Prot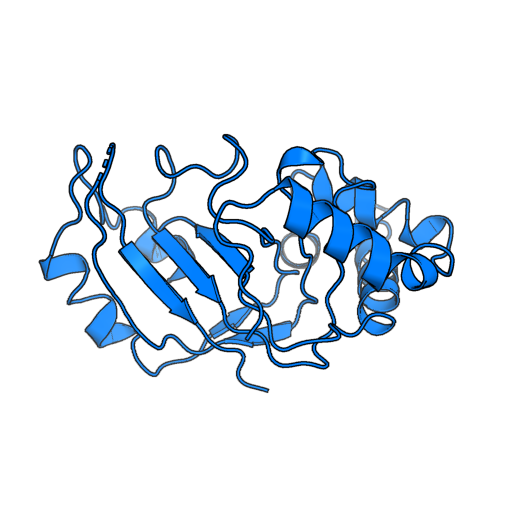ein 4FK7 (pdb70)

Structure (mmCIF, N/CA/C/O backbone):
data_4FK7
#
_entry.id   4FK7
#
_cell.length_a   31.986
_cell.length_b   71.832
_cell.length_c   98.628
_cell.angle_alpha   90.000
_cell.angle_beta   90.000
_cell.angle_gamma   90.000
#
_symmetry.space_group_name_H-M   'P 21 21 21'
#
loop_
_entity.id
_entity.type
_entity.pdbx_description
1 polymer 'Putative ADP-ribosyltransferase Certhrax'
2 non-polymer N~2~,N~2~-DIMETHYL-N~1~-(6-OXO-5,6-DIHYDROPHENANTHRIDIN-2-YL)GLYCINAMIDE
3 non-polymer 'CHLORIDE ION'
4 non-polymer 'UNKNOWN ATOM OR ION'
5 water w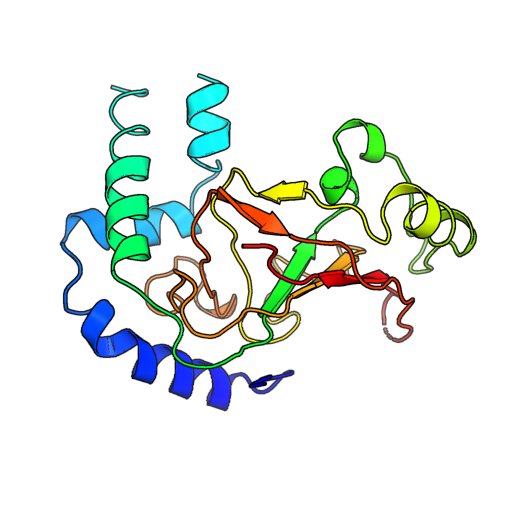ater
#
loop_
_atom_site.group_PDB
_atom_site.id
_atom_site.type_symbol
_atom_site.label_atom_id
_atom_site.label_alt_id
_atom_site.label_comp_id
_atom_site.label_asym_id
_atom_site.label_entity_id
_atom_site.label_seq_id
_atom_site.pdbx_PDB_ins_code
_atom_site.Cartn_x
_atom_site.Cartn_y
_atom_site.Cartn_z
_atom_site.occupancy
_atom_site.B_iso_or_equiv
_atom_site.auth_seq_id
_atom_site.auth_comp_id
_atom_site.auth_asym_id
_atom_site.auth_atom_id
_atom_site.pdbx_PDB_model_num
ATOM 1 C C . ASN A 1 2 ? 17.418 -18.719 -16.048 1.00 23.15 242 ASN A C 1
ATOM 2 O O . ASN A 1 2 ? 18.068 -17.889 -15.391 1.00 28.97 242 ASN A O 1
ATOM 3 N N . VAL A 1 3 ? 16.556 -18.340 -16.984 1.00 21.47 243 VAL A N 1
ATOM 4 C CA . VAL A 1 3 ? 15.484 -17.401 -16.643 1.00 17.88 243 VAL A CA 1
ATOM 5 C C . VAL A 1 3 ? 14.258 -18.238 -16.322 1.00 15.19 243 VAL A C 1
ATOM 6 O O . VAL A 1 3 ? 13.898 -19.134 -17.084 1.00 15.57 243 VAL A O 1
ATOM 10 N N . LEU A 1 4 ? 13.693 -18.014 -15.144 1.00 12.29 244 LEU A N 1
ATOM 11 C CA . LEU A 1 4 ? 12.490 -18.665 -14.733 1.00 10.68 244 LEU A CA 1
ATOM 12 C C . LEU A 1 4 ? 11.310 -17.964 -15.361 1.00 9.23 244 LEU A C 1
ATOM 13 O O . LEU A 1 4 ? 11.176 -16.761 -15.207 1.00 8.46 244 LEU A O 1
ATOM 18 N N . ASP A 1 5 ? 10.464 -18.722 -16.060 1.00 8.24 245 ASP A N 1
ATOM 19 C CA . ASP A 1 5 ? 9.251 -18.180 -16.673 1.00 7.79 245 ASP A CA 1
ATOM 20 C C . ASP A 1 5 ? 8.121 -19.153 -16.468 1.00 7.57 245 ASP A C 1
ATOM 21 O O . ASP A 1 5 ? 8.138 -20.269 -17.053 1.00 8.07 245 ASP A O 1
ATOM 26 N N . PHE A 1 6 ? 7.165 -18.787 -15.608 1.00 7.31 246 PHE A N 1
ATOM 27 C CA . PHE A 1 6 ? 6.028 -19.642 -15.273 1.00 7.25 246 PHE A CA 1
ATOM 28 C C . PHE A 1 6 ? 4.924 -19.715 -16.307 1.00 7.15 246 PHE A C 1
ATOM 29 O O . PHE A 1 6 ? 4.045 -20.552 -16.150 1.00 7.01 246 PHE A O 1
ATOM 37 N N . LYS A 1 7 ? 4.983 -18.889 -17.362 1.00 7.39 247 LYS A N 1
ATOM 38 C CA . LYS A 1 7 ? 4.043 -18.969 -18.471 1.00 7.91 247 LYS A CA 1
ATOM 39 C C . LYS A 1 7 ? 2.609 -18.895 -17.921 1.00 7.30 247 LYS A C 1
ATOM 40 O O . LYS A 1 7 ? 2.253 -17.884 -17.307 1.00 6.80 247 LYS A O 1
ATOM 46 N N . TRP A 1 8 ? 1.829 -19.966 -18.076 1.00 7.73 248 TRP A N 1
ATOM 47 C CA . TRP A 1 8 ? 0.451 -20.019 -17.589 1.00 7.96 248 TRP A CA 1
ATOM 48 C C . TRP A 1 8 ? 0.288 -20.988 -16.434 1.00 8.03 248 TRP A C 1
ATOM 49 O O . TRP A 1 8 ? -0.845 -21.339 -16.081 1.00 8.34 248 TRP A O 1
ATOM 60 N N . TYR A 1 9 ? 1.385 -21.403 -15.815 1.00 7.82 249 TYR A N 1
ATOM 61 C CA . TYR A 1 9 ? 1.380 -22.492 -14.846 1.00 8.24 249 TYR A CA 1
ATOM 62 C C . TYR A 1 9 ? 1.169 -21.928 -13.432 1.00 7.69 249 TYR A C 1
ATOM 63 O O . TYR A 1 9 ? 2.098 -21.716 -12.684 1.00 7.45 249 TYR A O 1
ATOM 72 N N . THR A 1 10 ? -0.089 -21.662 -13.133 1.00 7.55 250 THR A N 1
ATOM 73 C CA . THR A 1 10 ? -0.481 -20.997 -11.918 1.00 7.92 250 THR A CA 1
ATOM 74 C C . THR A 1 10 ? -0.106 -21.806 -10.670 1.00 8.56 250 THR A C 1
ATOM 75 O O . THR A 1 10 ? 0.318 -21.238 -9.668 1.00 7.98 250 THR A O 1
ATOM 79 N N . ARG A 1 11 ? -0.243 -23.140 -10.735 1.00 9.77 251 ARG A N 1
ATOM 80 C CA . ARG A 1 11 ? 0.027 -23.942 -9.533 1.00 11.64 251 ARG A CA 1
ATOM 81 C C . ARG A 1 11 ? 1.542 -23.884 -9.201 1.00 10.57 251 ARG A C 1
ATOM 82 O O . ARG A 1 11 ? 1.932 -23.692 -8.047 1.00 9.83 251 ARG A O 1
ATOM 90 N N . LYS A 1 12 ? 2.374 -24.050 -10.224 1.00 10.56 252 LYS A N 1
ATOM 91 C CA . LYS A 1 12 ? 3.855 -23.996 -10.071 1.00 11.25 252 LYS A CA 1
ATOM 92 C C . LYS A 1 12 ? 4.329 -22.626 -9.592 1.00 9.47 252 LYS A C 1
ATOM 93 O O . LYS A 1 12 ? 5.178 -22.515 -8.691 1.00 8.25 252 LYS A O 1
ATOM 99 N N . ALA A 1 13 ? 3.732 -21.581 -10.175 1.00 8.32 253 ALA A N 1
ATOM 100 C CA . ALA A 1 13 ? 4.055 -20.206 -9.794 1.00 7.87 253 ALA A CA 1
ATOM 101 C C . ALA A 1 13 ? 3.668 -19.929 -8.352 1.00 7.27 253 ALA A C 1
ATOM 102 O O . ALA A 1 13 ? 4.487 -19.416 -7.587 1.00 6.82 253 ALA A O 1
ATOM 104 N N . GLU A 1 14 ? 2.443 -20.290 -7.962 1.00 7.07 254 GLU A N 1
ATOM 105 C CA . GLU A 1 14 ? 2.018 -20.083 -6.562 1.00 7.57 254 GLU A CA 1
ATOM 106 C C . GLU A 1 14 ? 2.956 -20.822 -5.584 1.00 7.43 254 GLU A C 1
ATOM 107 O O . GLU A 1 14 ? 3.370 -20.253 -4.558 1.00 7.34 254 GLU A O 1
ATOM 113 N N . SER A 1 15 ? 3.258 -22.069 -5.903 1.00 7.67 255 SER A N 1
ATOM 114 C CA . SER A 1 15 ? 4.145 -22.884 -5.042 1.00 8.35 255 SER A CA 1
ATOM 115 C C . SER A 1 15 ? 5.508 -22.188 -4.861 1.00 7.79 255 SER A C 1
ATOM 116 O O . SER A 1 15 ? 5.995 -22.051 -3.732 1.00 8.01 255 SER A O 1
ATOM 119 N N . TRP A 1 16 ? 6.085 -21.708 -5.957 1.00 6.92 256 TRP A N 1
ATOM 120 C CA . TRP A 1 16 ? 7.373 -21.025 -5.896 1.00 6.71 256 TRP A CA 1
ATOM 121 C C . TRP A 1 16 ? 7.273 -19.699 -5.167 1.00 6.64 256 TRP A C 1
ATOM 122 O O . TRP A 1 16 ? 8.137 -19.369 -4.358 1.00 6.44 256 TRP A O 1
ATOM 133 N N . GLY A 1 17 ? 6.244 -18.900 -5.451 1.00 6.10 257 GLY A N 1
ATOM 134 C CA . GLY A 1 17 ? 6.136 -17.609 -4.826 1.00 6.06 257 GLY A CA 1
ATOM 135 C C . GLY A 1 17 ? 5.919 -17.684 -3.334 1.00 6.08 257 GLY A C 1
ATOM 136 O O . GLY A 1 17 ? 6.483 -16.881 -2.562 1.00 6.40 257 GLY A O 1
ATOM 137 N N . VAL A 1 18 ? 5.099 -18.617 -2.900 1.00 6.03 258 VAL A N 1
ATOM 138 C CA . VAL A 1 18 ? 4.848 -18.751 -1.468 1.00 6.09 258 VAL A CA 1
ATOM 139 C C . VAL A 1 18 ? 6.128 -19.255 -0.782 1.00 6.00 258 VAL A C 1
ATOM 140 O O . VAL A 1 18 ? 6.496 -18.809 0.309 1.00 5.47 258 VAL A O 1
ATOM 144 N N . GLN A 1 19 ? 6.754 -20.233 -1.399 1.00 6.11 259 GLN A N 1
ATOM 145 C CA . GLN A 1 19 ? 7.944 -20.881 -0.792 1.00 6.33 259 GLN A CA 1
ATOM 146 C C . GLN A 1 19 ? 9.068 -19.917 -0.670 1.00 6.35 259 GLN A C 1
ATOM 147 O O . GLN A 1 19 ? 9.650 -19.760 0.409 1.00 6.15 259 GLN A O 1
ATOM 153 N N . THR A 1 20 ? 9.401 -19.248 -1.780 1.00 6.38 260 THR A N 1
ATOM 154 C CA . THR A 1 20 ? 10.644 -18.488 -1.815 1.00 6.80 260 THR A CA 1
ATOM 155 C C . THR A 1 20 ? 10.569 -17.156 -1.046 1.00 6.87 260 THR A C 1
ATOM 156 O O . THR A 1 20 ? 11.613 -16.599 -0.713 1.00 7.07 260 THR A O 1
ATOM 160 N N . PHE A 1 21 ? 9.356 -16.680 -0.743 1.00 6.17 261 PHE A N 1
ATOM 161 C CA . PHE A 1 21 ? 9.156 -15.473 0.014 1.00 6.17 261 PHE A CA 1
ATOM 162 C C . PHE A 1 21 ? 8.542 -15.709 1.379 1.00 6.14 261 PHE A C 1
ATOM 163 O O . PHE A 1 21 ? 8.204 -14.767 2.105 1.00 6.44 261 PHE A O 1
ATOM 171 N N . LYS A 1 22 ? 8.488 -16.986 1.779 1.00 6.47 262 LYS A N 1
ATOM 172 C CA . LYS A 1 22 ? 7.905 -17.355 3.076 1.00 6.90 262 LYS A CA 1
ATOM 173 C C . LYS A 1 22 ? 8.567 -16.662 4.270 1.00 6.47 262 LYS A C 1
ATOM 174 O O . LYS A 1 22 ? 7.899 -16.093 5.124 1.00 6.66 262 LYS A O 1
ATOM 180 N N . ASN A 1 23 ? 9.879 -16.742 4.351 1.00 5.82 263 ASN A N 1
ATOM 181 C CA . ASN A 1 23 ? 10.593 -16.211 5.485 1.00 5.72 263 ASN A CA 1
ATOM 182 C C . ASN A 1 23 ? 10.626 -14.695 5.486 1.00 5.84 263 ASN A C 1
ATOM 183 O O . ASN A 1 23 ? 10.529 -14.050 6.550 1.00 6.33 263 ASN A O 1
ATOM 188 N N . TRP A 1 24 ? 10.670 -14.114 4.293 1.00 5.98 264 TRP A N 1
ATOM 189 C CA . TRP A 1 24 ? 10.507 -12.676 4.140 1.00 6.25 264 TRP A CA 1
ATOM 190 C C . TRP A 1 24 ? 9.201 -12.255 4.722 1.00 6.69 264 TRP A C 1
ATOM 191 O O . TRP A 1 24 ? 9.130 -11.332 5.558 1.00 6.65 264 TRP A O 1
ATOM 202 N N . LYS A 1 25 ? 8.126 -12.932 4.326 1.00 7.09 265 LYS A N 1
ATOM 203 C CA . LYS A 1 25 ? 6.820 -12.601 4.811 1.00 8.00 265 LYS A CA 1
ATOM 204 C C . LYS A 1 25 ? 6.717 -12.731 6.310 1.00 8.23 265 LYS A C 1
ATOM 205 O O . LYS A 1 25 ? 6.129 -11.839 6.976 1.00 8.07 265 LYS A O 1
ATOM 211 N N . GLU A 1 26 ? 7.305 -13.791 6.871 1.00 8.33 266 GLU A N 1
ATOM 212 C CA A GLU A 1 26 ? 7.116 -13.960 8.295 0.50 9.41 266 GLU A CA 1
ATOM 213 C CA B GLU A 1 26 ? 7.307 -14.067 8.337 0.50 8.60 266 GLU A CA 1
ATOM 214 C C . GLU A 1 26 ? 7.941 -12.955 9.100 1.00 8.98 266 GLU A C 1
ATOM 215 O O . GLU A 1 26 ? 7.568 -12.667 10.275 1.00 9.62 266 GLU A O 1
ATOM 226 N N . ASN A 1 27 ? 8.944 -12.333 8.484 1.00 8.37 267 ASN A N 1
ATOM 227 C CA . ASN A 1 27 ? 9.709 -11.279 9.119 1.00 8.52 267 ASN A CA 1
ATOM 228 C C . ASN A 1 27 ? 9.157 -9.869 8.893 1.00 8.20 267 ASN A C 1
ATOM 229 O O . ASN A 1 27 ? 9.752 -8.885 9.350 1.00 7.92 267 ASN A O 1
ATOM 234 N N . LEU A 1 28 ? 8.041 -9.741 8.160 1.00 7.72 268 LEU A N 1
ATOM 235 C CA . LEU A 1 28 ? 7.398 -8.456 8.032 1.00 7.64 268 LEU A CA 1
ATOM 236 C C . LEU A 1 28 ? 6.745 -8.032 9.344 1.00 8.00 268 LEU A C 1
ATOM 237 O O . LEU A 1 28 ? 6.223 -8.880 10.129 1.00 8.24 268 LEU A O 1
ATOM 242 N N . THR A 1 29 ? 6.781 -6.733 9.577 1.00 7.75 269 THR A N 1
ATOM 243 C CA . THR A 1 29 ? 6.054 -6.157 10.719 1.00 8.12 269 THR A CA 1
ATOM 244 C C . THR A 1 29 ? 4.556 -6.126 10.479 1.00 8.17 269 THR A C 1
ATOM 245 O O . THR A 1 29 ? 4.064 -6.254 9.355 1.00 7.56 269 THR A O 1
ATOM 249 N N . ILE A 1 30 ? 3.797 -5.933 11.552 1.00 9.45 270 ILE A N 1
ATOM 250 C CA . ILE A 1 30 ? 2.332 -5.760 11.417 1.00 10.73 270 ILE A CA 1
ATOM 251 C C . ILE A 1 30 ? 1.974 -4.648 10.450 1.00 10.72 270 ILE A C 1
ATOM 252 O O . ILE A 1 30 ? 1.121 -4.858 9.564 1.00 11.97 270 ILE A O 1
ATOM 257 N N . SER A 1 31 ? 2.624 -3.478 10.575 1.00 11.39 271 SER A N 1
ATOM 258 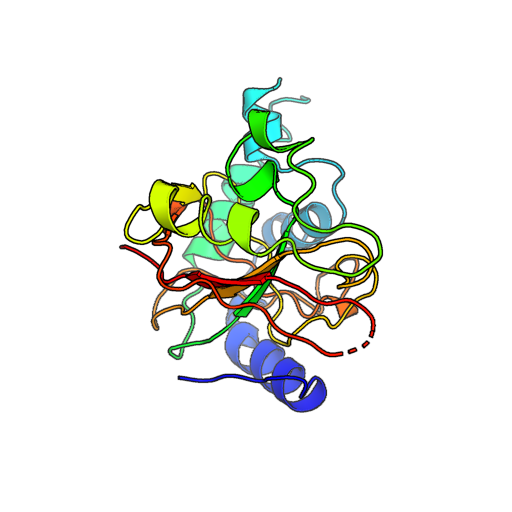C CA . SER A 1 31 ? 2.357 -2.373 9.686 1.00 11.80 271 SER A CA 1
ATOM 259 C C . SER A 1 31 ? 2.719 -2.667 8.236 1.00 10.77 271 SER A C 1
ATOM 260 O O . SER A 1 31 ? 1.998 -2.253 7.345 1.00 10.51 271 SER A O 1
ATOM 263 N N . GLU A 1 32 ? 3.820 -3.376 8.025 1.00 9.79 272 GLU A N 1
ATOM 264 C CA . GLU A 1 32 ? 4.267 -3.710 6.674 1.00 9.66 272 GLU A CA 1
ATOM 265 C C . GLU A 1 32 ? 3.244 -4.617 5.980 1.00 9.76 272 GLU A C 1
ATOM 266 O O . GLU A 1 32 ? 2.937 -4.406 4.815 1.00 9.30 272 GLU A O 1
ATOM 272 N N . LYS A 1 33 ? 2.750 -5.634 6.687 1.00 10.34 273 LYS A N 1
ATOM 273 C CA . LYS A 1 33 ? 1.747 -6.541 6.115 1.00 12.09 273 LYS A CA 1
ATOM 274 C C . LYS A 1 33 ? 0.443 -5.778 5.822 1.00 11.64 273 LYS A C 1
ATOM 275 O O . LYS A 1 33 ? -0.179 -5.949 4.768 1.00 10.48 273 LYS A O 1
ATOM 281 N N . ASP A 1 34 ? 0.035 -4.920 6.744 1.00 10.90 274 ASP A N 1
ATOM 282 C CA A ASP A 1 34 ? -1.211 -4.185 6.582 0.60 12.27 274 ASP A CA 1
ATOM 283 C CA B ASP A 1 34 ? -1.202 -4.120 6.588 0.40 11.96 274 ASP A CA 1
ATOM 284 C C . ASP A 1 34 ? -1.137 -3.281 5.334 1.00 11.44 274 ASP A C 1
ATOM 285 O O . ASP A 1 34 ? -2.110 -3.191 4.549 1.00 11.97 274 ASP A O 1
ATOM 294 N N . ILE A 1 35 ? 0.005 -2.665 5.127 1.00 10.94 275 ILE A N 1
ATOM 295 C CA . ILE A 1 35 ? 0.170 -1.701 4.078 1.00 11.24 275 ILE A CA 1
ATOM 296 C C . ILE A 1 35 ? 0.319 -2.404 2.732 1.00 10.02 275 ILE A C 1
ATOM 297 O O . ILE A 1 35 ? -0.182 -1.900 1.710 1.00 9.73 275 ILE A O 1
ATOM 304 N N . ILE A 1 36 ? 0.989 -3.554 2.710 1.00 9.36 276 ILE A N 1
ATOM 305 C CA . ILE A 1 36 ? 1.027 -4.370 1.469 1.00 8.97 276 ILE A CA 1
ATOM 306 C C . ILE A 1 36 ? -0.400 -4.735 1.033 1.00 8.37 276 ILE A C 1
ATOM 307 O O . ILE A 1 36 ? -0.778 -4.565 -0.125 1.00 8.88 276 ILE A O 1
ATOM 312 N N . THR A 1 37 ? -1.189 -5.266 1.944 1.00 8.53 277 THR A N 1
ATOM 313 C CA . THR A 1 37 ? -2.545 -5.662 1.586 1.00 8.35 277 THR A CA 1
ATOM 314 C C . THR A 1 37 ? -3.354 -4.430 1.144 1.00 9.04 277 THR A C 1
ATOM 315 O O . THR A 1 37 ? -4.017 -4.445 0.114 1.00 8.33 277 THR A O 1
ATOM 319 N N . GLY A 1 38 ? -3.250 -3.341 1.901 1.00 8.38 278 GLY A N 1
ATOM 320 C CA . GLY A 1 38 ? -3.925 -2.114 1.565 1.00 9.35 278 GLY A CA 1
ATOM 321 C C . GLY A 1 38 ? -3.560 -1.572 0.187 1.00 9.01 278 GLY A C 1
ATOM 322 O O . GLY A 1 38 ? -4.408 -1.069 -0.514 1.00 10.16 278 GLY A O 1
ATOM 323 N N . TYR A 1 39 ? -2.288 -1.659 -0.169 1.00 9.06 279 TYR A N 1
ATOM 324 C CA . TYR A 1 39 ? -1.801 -1.259 -1.481 1.00 8.90 279 TYR A CA 1
ATOM 325 C C . TYR A 1 39 ? -2.538 -2.015 -2.584 1.00 8.99 279 TYR A C 1
ATOM 326 O O . TYR A 1 39 ? -2.928 -1.401 -3.609 1.00 8.43 279 TYR A O 1
ATOM 335 N N . THR A 1 40 ? -2.735 -3.323 -2.403 1.00 8.80 280 THR A N 1
ATOM 336 C CA . THR A 1 40 ? -3.336 -4.158 -3.462 1.00 9.65 280 THR A CA 1
ATOM 337 C C . THR A 1 40 ? -4.808 -3.823 -3.674 1.00 11.76 280 THR A C 1
ATOM 338 O O . THR A 1 40 ? -5.328 -4.107 -4.734 1.00 12.08 280 THR A O 1
ATOM 342 N N . GLY A 1 41 ? -5.454 -3.207 -2.678 1.00 13.35 281 GLY A N 1
ATOM 343 C CA . GLY A 1 41 ? -6.866 -2.800 -2.803 1.00 16.24 281 GLY A CA 1
ATOM 344 C C . GLY A 1 41 ? -7.104 -1.298 -2.915 1.00 19.58 281 GLY A C 1
ATOM 345 O O . GLY A 1 41 ? -8.223 -0.842 -2.768 1.00 21.23 281 GLY A O 1
ATOM 346 N N . SER A 1 42 ? -6.076 -0.521 -3.178 1.00 22.92 282 SER A N 1
ATOM 347 C CA . SER A 1 42 ? -6.217 0.914 -3.030 1.00 29.26 282 SER A CA 1
ATOM 348 C C . SER A 1 42 ? -6.601 1.508 -4.359 1.00 32.53 282 SER A C 1
ATOM 349 O O . SER A 1 42 ? -6.197 1.014 -5.407 1.00 32.29 282 SER A O 1
ATOM 352 N N . LYS A 1 43 ? -7.417 2.555 -4.294 1.00 36.80 283 LYS A N 1
ATOM 353 C CA . LYS A 1 43 ? -7.753 3.347 -5.465 1.00 39.73 283 LYS A CA 1
ATOM 354 C C . LYS A 1 43 ? -6.477 3.896 -6.119 1.00 40.03 283 LYS A C 1
ATOM 355 O O . LYS A 1 43 ? -6.308 3.793 -7.330 1.00 43.04 283 LYS A O 1
ATOM 357 N N . TYR A 1 44 ? -5.559 4.407 -5.298 1.00 38.21 284 TYR A N 1
ATOM 358 C CA . TYR A 1 44 ? -4.433 5.223 -5.776 1.00 38.61 284 TYR A CA 1
ATOM 359 C C . TYR A 1 44 ? -3.035 4.586 -5.599 1.00 33.21 284 TYR A C 1
ATOM 360 O O . TYR A 1 44 ? -2.794 3.856 -4.650 1.00 29.31 284 TYR A O 1
ATOM 369 N N . ASP A 1 45 ? -2.122 4.907 -6.502 1.00 30.35 285 ASP A N 1
ATOM 370 C CA . ASP A 1 45 ? -0.716 4.574 -6.322 1.00 33.15 285 ASP A CA 1
ATOM 371 C C . ASP A 1 45 ? -0.105 5.592 -5.358 1.00 32.26 285 ASP A C 1
ATOM 372 O O . ASP A 1 45 ? -0.129 6.793 -5.650 1.00 35.38 285 ASP A O 1
ATOM 377 N N . PRO A 1 46 ? 0.448 5.147 -4.202 1.00 32.82 286 PRO A N 1
ATOM 378 C CA . PRO A 1 46 ? 0.772 6.144 -3.130 1.00 30.61 286 PRO A CA 1
ATOM 379 C C . PRO A 1 46 ? 1.848 7.202 -3.479 1.00 26.74 286 PRO A C 1
ATOM 380 O O . PRO A 1 46 ? 1.877 8.289 -2.881 1.00 26.87 286 PRO A O 1
ATOM 384 N N . ILE A 1 47 ? 2.720 6.886 -4.423 1.00 25.06 287 ILE A N 1
ATOM 385 C CA . ILE A 1 47 ? 3.665 7.851 -4.952 1.00 25.54 287 ILE A CA 1
ATOM 386 C C . ILE A 1 47 ? 2.894 8.917 -5.764 1.00 27.52 287 ILE A C 1
ATOM 387 O O . ILE A 1 47 ? 2.995 10.124 -5.465 1.00 27.41 287 ILE A O 1
ATOM 392 N N . ASN A 1 48 ? 2.128 8.464 -6.770 1.00 30.22 288 ASN A N 1
ATOM 393 C CA . ASN A 1 48 ? 1.248 9.354 -7.558 1.00 33.55 288 ASN A CA 1
ATOM 394 C C . ASN A 1 48 ? 0.364 10.191 -6.644 1.00 35.59 288 ASN A C 1
ATOM 395 O O . ASN A 1 48 ? 0.202 11.403 -6.847 1.00 38.07 288 ASN A O 1
ATOM 400 N N . GLU A 1 49 ? -0.193 9.548 -5.629 1.00 35.88 289 GLU A N 1
ATOM 401 C CA . GLU A 1 49 ? -1.032 10.242 -4.675 1.00 37.45 289 GLU A CA 1
ATOM 402 C C . GLU A 1 49 ? -0.261 11.249 -3.817 1.00 39.86 289 GLU A C 1
ATOM 403 O O . GLU A 1 49 ? -0.700 12.386 -3.660 1.00 43.32 289 GLU A O 1
ATOM 409 N N . TYR A 1 50 ? 0.883 10.847 -3.267 1.00 41.61 290 TYR A N 1
ATOM 410 C CA . TYR A 1 50 ? 1.739 11.769 -2.499 1.00 42.40 290 TYR A CA 1
ATOM 411 C C . TYR A 1 50 ? 2.045 13.053 -3.275 1.00 42.65 290 TYR A C 1
ATOM 412 O O . TYR A 1 50 ? 2.125 14.133 -2.694 1.00 41.42 290 TYR A O 1
ATOM 421 N N . LEU A 1 51 ? 2.225 12.927 -4.582 1.00 43.47 291 LEU A N 1
ATOM 422 C CA . LEU A 1 51 ? 2.516 14.087 -5.428 1.00 46.16 291 LEU A CA 1
ATOM 423 C C . LEU A 1 51 ? 1.259 14.919 -5.721 1.00 48.77 291 LEU A C 1
ATOM 424 O O . LEU A 1 51 ? 1.308 16.143 -5.684 1.00 52.69 291 LEU A O 1
ATOM 429 N N . ARG A 1 52 ? 0.145 14.246 -6.004 1.00 50.82 292 ARG A N 1
ATOM 430 C CA . ARG A 1 52 ? -1.143 14.909 -6.265 1.00 53.10 292 ARG A CA 1
ATOM 431 C C . ARG A 1 52 ? -1.611 15.778 -5.077 1.00 55.54 292 ARG A C 1
ATOM 432 O O . ARG A 1 52 ? -2.126 16.879 -5.277 1.00 58.11 292 ARG A O 1
ATOM 435 N N . LYS A 1 53 ? -1.418 15.288 -3.853 1.00 54.91 293 LYS A N 1
ATOM 436 C CA . LYS A 1 53 ? -1.936 15.958 -2.656 1.00 53.97 293 LYS A CA 1
ATOM 437 C C . LYS A 1 53 ? -1.014 17.087 -2.181 1.00 54.17 293 LYS A C 1
ATOM 438 O O . LYS A 1 53 ? 0.138 16.856 -1.792 1.00 52.15 293 LYS A O 1
ATOM 440 N N . LYS A 1 72 ? -2.876 14.510 8.213 1.00 52.44 312 LYS A N 1
ATOM 441 C CA . LYS A 1 72 ? -3.443 13.198 8.500 1.00 54.96 312 LYS A CA 1
ATOM 442 C C . LYS A 1 72 ? -3.669 12.413 7.205 1.00 58.15 312 LYS A C 1
ATOM 443 O O . LYS A 1 72 ? -3.518 11.183 7.174 1.00 57.10 312 LYS A O 1
ATOM 445 N N . ALA A 1 73 ? -4.042 13.116 6.137 1.00 57.80 313 ALA A N 1
ATOM 446 C CA . ALA A 1 73 ? -4.119 12.499 4.811 1.00 57.81 313 ALA A CA 1
ATOM 447 C C . ALA A 1 73 ? -2.697 12.275 4.296 1.00 54.80 313 ALA A C 1
ATOM 448 O O . ALA A 1 73 ? -2.396 11.200 3.772 1.00 52.23 313 ALA A O 1
ATOM 450 N N . LEU A 1 74 ? -1.835 13.288 4.477 1.00 51.53 314 LEU A N 1
ATOM 451 C CA . LEU A 1 74 ? -0.427 13.245 4.042 1.00 47.97 314 LEU A CA 1
ATOM 452 C C . LEU A 1 74 ? 0.458 12.381 4.957 1.00 47.18 314 LEU A C 1
ATOM 453 O O . LEU A 1 74 ? 1.457 11.813 4.504 1.00 45.43 314 LEU A O 1
ATOM 455 N N . GLU A 1 75 ? 0.099 12.295 6.235 1.00 44.38 315 GLU A N 1
ATOM 456 C CA . GLU A 1 75 ? 0.763 11.369 7.169 1.00 44.65 315 GLU A CA 1
ATOM 457 C C . GLU A 1 75 ? 0.527 9.908 6.738 1.00 40.61 315 GLU A C 1
ATOM 458 O O . GLU A 1 75 ? 1.466 9.128 6.635 1.00 40.58 315 GLU A O 1
ATOM 460 N N . LYS A 1 76 ? -0.734 9.559 6.475 1.00 40.21 316 LYS A N 1
ATOM 461 C CA . LYS A 1 76 ? -1.104 8.222 5.993 1.00 37.29 316 LYS A CA 1
ATOM 462 C C . LYS A 1 76 ? -0.239 7.781 4.787 1.00 36.26 316 LYS A C 1
ATOM 463 O O . LYS A 1 76 ? 0.262 6.643 4.747 1.00 32.50 316 LYS A O 1
ATOM 465 N N . ILE A 1 77 ? -0.058 8.689 3.823 1.00 34.29 317 ILE A N 1
ATOM 466 C CA . ILE A 1 77 ? 0.653 8.364 2.574 1.00 30.91 317 ILE A CA 1
ATOM 467 C C . ILE A 1 77 ? 2.159 8.186 2.803 1.00 28.91 317 ILE A C 1
ATOM 468 O O . ILE A 1 77 ? 2.762 7.209 2.318 1.00 24.68 317 ILE A O 1
ATOM 473 N N . GLU A 1 78 ? 2.761 9.102 3.539 1.00 26.19 318 GLU A N 1
ATOM 474 C CA A GLU A 1 78 ? 4.188 9.008 3.868 0.50 27.68 318 GLU A CA 1
ATOM 475 C CA B GLU A 1 78 ? 4.184 9.010 3.863 0.50 27.03 318 GLU A CA 1
ATOM 476 C C . GLU A 1 78 ? 4.508 7.725 4.615 1.00 26.43 318 GLU A C 1
ATOM 477 O O . GLU A 1 78 ? 5.596 7.151 4.447 1.00 24.65 318 GLU A O 1
ATOM 488 N N . ASN A 1 79 ? 3.566 7.288 5.448 1.00 27.54 319 ASN A N 1
ATOM 489 C CA . ASN A 1 79 ? 3.734 6.072 6.243 1.00 27.00 319 ASN A CA 1
ATOM 490 C C . ASN A 1 79 ? 3.603 4.848 5.371 1.00 24.43 319 ASN A C 1
ATOM 491 O O . ASN A 1 79 ? 4.330 3.870 5.569 1.00 24.74 319 ASN A O 1
ATOM 496 N N . GLN A 1 80 ? 2.647 4.890 4.442 1.00 21.49 320 GLN A N 1
ATOM 497 C CA . GLN A 1 80 ? 2.493 3.859 3.446 1.00 21.93 320 GLN A CA 1
ATOM 498 C C . GLN A 1 80 ? 3.835 3.693 2.725 1.00 18.30 320 GLN A C 1
ATOM 499 O O . GLN A 1 80 ? 4.324 2.591 2.556 1.00 16.09 320 GLN A O 1
ATOM 505 N N . ILE A 1 81 ? 4.409 4.804 2.270 1.00 15.76 321 ILE A N 1
ATOM 506 C CA . ILE A 1 81 ? 5.646 4.733 1.502 1.00 14.68 321 ILE A CA 1
ATOM 507 C C . ILE A 1 81 ? 6.798 4.181 2.343 1.00 14.58 321 ILE A C 1
ATOM 508 O O . ILE A 1 81 ? 7.575 3.346 1.864 1.00 11.95 321 ILE A O 1
ATOM 513 N N . LYS A 1 82 ? 6.908 4.636 3.603 1.00 14.57 322 LYS A N 1
ATOM 514 C CA . LYS A 1 82 ? 7.979 4.199 4.498 1.00 15.69 322 LYS A CA 1
ATOM 515 C C . LYS A 1 82 ? 7.911 2.676 4.670 1.00 13.92 322 LYS A C 1
ATOM 516 O O . LYS A 1 82 ? 8.925 1.989 4.567 1.00 12.67 322 LYS A O 1
ATOM 521 N N . ASN A 1 83 ? 6.693 2.169 4.884 1.00 13.90 323 ASN A N 1
ATOM 522 C CA . ASN A 1 83 ? 6.485 0.753 5.169 1.00 13.67 323 ASN A CA 1
ATOM 523 C C . ASN A 1 83 ? 6.637 -0.086 3.914 1.00 11.83 323 ASN A C 1
ATOM 524 O O . ASN A 1 83 ? 7.212 -1.164 3.973 1.00 11.07 323 ASN A O 1
ATOM 529 N N . LEU A 1 84 ? 6.137 0.385 2.776 1.00 10.96 324 LEU A N 1
ATOM 530 C CA . LEU A 1 84 ? 6.318 -0.363 1.520 1.00 10.73 324 LEU A CA 1
ATOM 531 C C . LEU A 1 84 ? 7.775 -0.438 1.120 1.00 9.76 324 LEU A C 1
ATOM 532 O O . LEU A 1 84 ? 8.297 -1.497 0.728 1.00 8.74 324 LEU A O 1
ATOM 537 N N . ASP A 1 85 ? 8.459 0.702 1.200 1.00 9.29 325 ASP A N 1
ATOM 538 C CA . ASP A 1 85 ? 9.867 0.739 0.918 1.00 9.12 325 ASP A CA 1
ATOM 539 C C . ASP A 1 85 ? 10.640 -0.237 1.813 1.00 8.68 325 ASP A C 1
ATOM 540 O O . ASP A 1 85 ? 11.494 -0.987 1.340 1.00 8.42 325 ASP A O 1
ATOM 545 N N . ALA A 1 86 ? 10.357 -0.203 3.109 1.00 8.48 326 ALA A N 1
ATOM 5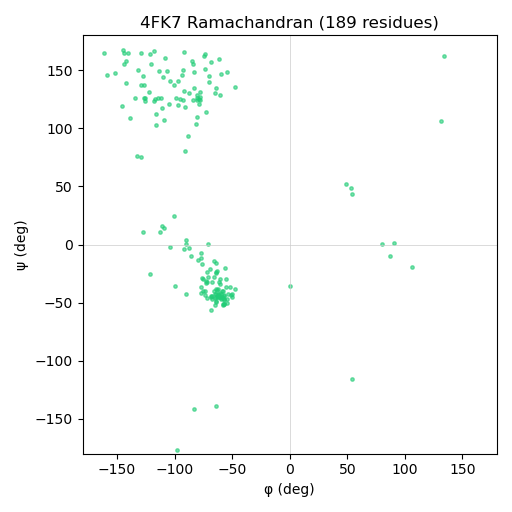46 C CA . ALA A 1 86 ? 11.076 -1.039 4.076 1.00 8.67 326 ALA A CA 1
ATOM 547 C C . ALA A 1 86 ? 10.865 -2.545 3.791 1.00 8.38 326 ALA A C 1
ATOM 548 O O . ALA A 1 86 ? 11.817 -3.354 3.828 1.00 8.68 326 ALA A O 1
ATOM 550 N N . ALA A 1 87 ? 9.608 -2.890 3.537 1.00 7.72 327 ALA A N 1
ATOM 551 C CA . ALA A 1 87 ? 9.225 -4.269 3.201 1.00 7.21 327 ALA A CA 1
ATOM 552 C C . ALA A 1 87 ? 9.945 -4.768 1.981 1.00 7.04 327 ALA A C 1
ATOM 553 O O . ALA A 1 87 ? 10.579 -5.837 1.997 1.00 7.13 327 ALA A O 1
ATOM 555 N N . LEU A 1 88 ? 9.872 -3.982 0.904 1.00 7.29 328 LEU A N 1
ATOM 556 C CA . LEU A 1 88 ? 10.437 -4.432 -0.360 1.00 7.81 328 LEU A CA 1
ATOM 557 C C . LEU A 1 88 ? 11.969 -4.417 -0.357 1.00 8.58 328 LEU A C 1
ATOM 558 O O . LEU A 1 88 ? 12.587 -5.263 -1.002 1.00 8.75 328 LEU A O 1
ATOM 563 N N . GLN A 1 89 ? 12.588 -3.491 0.386 1.00 9.70 329 GLN A N 1
ATOM 564 C CA . GLN A 1 89 ? 14.053 -3.466 0.510 1.00 11.44 329 GLN A CA 1
ATOM 565 C C . GLN A 1 89 ? 14.607 -4.698 1.188 1.00 10.42 329 GLN A C 1
ATOM 566 O O . GLN A 1 89 ? 15.768 -5.063 0.957 1.00 10.08 329 GLN A O 1
ATOM 572 N N . LYS A 1 90 ? 13.759 -5.368 1.984 1.00 9.24 330 LYS A N 1
ATOM 573 C CA . LYS A 1 90 ? 14.132 -6.599 2.646 1.00 9.41 330 LYS A CA 1
ATOM 574 C C . LYS A 1 90 ? 14.067 -7.815 1.750 1.00 9.06 330 LYS A C 1
ATOM 575 O O . LYS A 1 90 ? 14.561 -8.862 2.126 1.00 8.99 330 LYS A O 1
ATOM 581 N N . SER A 1 91 ? 13.434 -7.700 0.591 1.00 9.04 331 SER A N 1
ATOM 582 C CA . SER A 1 91 ? 13.261 -8.837 -0.331 1.00 9.39 331 SER A CA 1
ATOM 583 C C . SER A 1 91 ? 14.189 -8.768 -1.516 1.00 9.44 331 SER A C 1
ATOM 584 O O . SER A 1 91 ? 14.437 -7.669 -2.040 1.00 9.76 331 SER A O 1
ATOM 587 N N . LYS A 1 92 ? 14.718 -9.911 -1.927 1.00 8.90 332 LYS A N 1
ATOM 588 C CA . LYS A 1 92 ? 15.517 -10.015 -3.156 1.00 9.39 332 LYS A CA 1
ATOM 589 C C . LYS A 1 92 ? 15.065 -11.229 -3.925 1.00 8.79 332 LYS A C 1
ATOM 590 O O . LYS A 1 92 ? 15.076 -12.353 -3.414 1.00 8.47 332 LYS A O 1
ATOM 596 N N . ILE A 1 93 ? 14.720 -11.027 -5.173 1.00 8.19 333 ILE A N 1
ATOM 597 C CA . ILE A 1 93 ? 14.282 -12.088 -6.036 1.00 8.05 333 ILE A CA 1
ATOM 598 C C . ILE A 1 93 ? 15.432 -13.058 -6.259 1.00 8.11 333 ILE A C 1
ATOM 599 O O . ILE A 1 93 ? 16.547 -12.635 -6.502 1.00 8.03 333 ILE A O 1
ATOM 604 N N . THR A 1 94 ? 15.161 -14.351 -6.076 1.00 8.73 334 THR A N 1
ATOM 605 C CA . THR A 1 94 ? 16.249 -15.346 -6.003 1.00 9.74 334 THR A CA 1
ATOM 606 C C . THR A 1 94 ? 16.734 -15.886 -7.306 1.00 10.21 334 THR A C 1
ATOM 607 O O . THR A 1 94 ? 17.761 -16.602 -7.315 1.00 11.62 334 THR A O 1
ATOM 611 N N . GLU A 1 95 ? 16.038 -15.599 -8.383 1.00 10.49 335 GLU A N 1
ATOM 612 C CA . GLU A 1 95 ? 16.389 -16.128 -9.709 1.00 12.14 335 GLU A CA 1
ATOM 613 C C . GLU A 1 95 ? 16.124 -15.028 -10.717 1.00 10.43 335 GLU A C 1
ATOM 614 O O . GLU A 1 95 ? 15.286 -14.177 -10.477 1.00 9.66 335 GLU A O 1
ATOM 620 N N . ASN A 1 96 ? 16.771 -15.099 -11.873 1.00 9.65 336 ASN A N 1
ATOM 621 C CA . ASN A 1 96 ? 16.355 -14.269 -13.035 1.00 9.37 336 ASN A CA 1
ATOM 622 C C . ASN A 1 96 ? 14.963 -14.744 -13.383 1.00 8.94 336 ASN A C 1
ATOM 623 O O . ASN A 1 96 ? 14.709 -15.982 -13.515 1.00 8.86 336 ASN A O 1
ATOM 628 N N . LEU A 1 97 ? 14.069 -13.799 -13.605 1.00 8.36 337 LEU A N 1
ATOM 629 C CA . LEU A 1 97 ? 12.648 -14.079 -13.654 1.00 8.26 337 LEU A CA 1
ATOM 630 C C . LEU A 1 97 ? 11.969 -13.252 -14.712 1.00 8.37 337 LEU A C 1
ATOM 631 O O . LEU A 1 97 ? 12.282 -12.076 -14.855 1.00 9.26 337 LEU A O 1
ATOM 636 N N . ILE A 1 98 ? 11.045 -13.863 -15.434 1.00 7.75 338 ILE A N 1
ATOM 637 C CA . ILE A 1 98 ? 10.069 -13.152 -16.278 1.00 7.78 338 ILE A CA 1
ATOM 638 C C . ILE A 1 98 ? 8.776 -12.881 -15.475 1.00 7.09 338 ILE A C 1
ATOM 639 O O . ILE A 1 98 ? 8.236 -13.784 -14.799 1.00 6.66 338 ILE A O 1
ATOM 644 N N . VAL A 1 99 ? 8.283 -11.631 -15.541 1.00 6.40 339 VAL A N 1
ATOM 645 C CA . VAL A 1 99 ? 6.972 -11.276 -14.992 1.00 6.11 339 VAL A CA 1
ATOM 646 C C . VAL A 1 99 ? 6.188 -10.526 -16.099 1.00 6.11 339 VAL A C 1
ATOM 647 O O . VAL A 1 99 ? 6.772 -10.092 -17.118 1.00 5.94 339 VAL A O 1
ATOM 651 N N . TYR A 1 100 ? 4.889 -10.409 -15.880 1.00 5.62 340 TYR A N 1
ATOM 652 C CA . TYR A 1 100 ? 3.933 -9.949 -16.889 1.00 5.56 340 TYR A CA 1
ATOM 653 C C . TYR A 1 100 ? 3.121 -8.815 -16.346 1.00 5.74 340 TYR A C 1
ATOM 654 O O . TYR A 1 100 ? 2.712 -8.820 -15.174 1.00 5.66 340 TYR A O 1
ATOM 663 N N . ARG A 1 101 ? 2.912 -7.795 -17.171 1.00 5.61 341 ARG A N 1
ATOM 664 C CA . ARG A 1 101 ? 2.120 -6.660 -16.734 1.00 5.93 341 ARG A CA 1
ATOM 665 C C . ARG A 1 101 ? 1.336 -6.088 -17.888 1.00 6.14 341 ARG A C 1
ATOM 666 O O . ARG A 1 101 ? 1.922 -5.625 -18.862 1.00 6.25 341 ARG A O 1
ATOM 674 N N . ARG A 1 102 ? 0.016 -6.107 -17.758 1.00 6.14 342 ARG A N 1
ATOM 675 C CA . ARG A 1 102 ? -0.888 -5.510 -18.742 1.00 5.95 342 ARG A CA 1
ATOM 676 C C . ARG A 1 102 ? -1.026 -4.001 -18.470 1.00 5.72 342 ARG A C 1
ATOM 677 O O . ARG A 1 102 ? -1.208 -3.560 -17.322 1.00 5.50 342 ARG A O 1
ATOM 685 N N . VAL A 1 103 ? -0.937 -3.203 -19.549 1.00 5.94 343 VAL A N 1
ATOM 686 C CA . VAL A 1 103 ? -1.079 -1.758 -19.452 1.00 6.02 343 VAL A CA 1
ATOM 687 C C . VAL A 1 103 ? -1.800 -1.214 -20.710 1.00 6.49 343 VAL A C 1
ATOM 688 O O . VAL A 1 103 ? -1.972 -1.913 -21.702 1.00 6.13 343 VAL A O 1
ATOM 692 N N . SER A 1 104 ? -2.212 0.033 -20.624 1.00 7.41 344 SER A N 1
ATOM 693 C CA . SER A 1 104 ? -2.778 0.734 -21.761 1.00 8.15 344 SER A CA 1
ATOM 694 C C . SER A 1 104 ? -1.686 1.587 -22.385 1.00 8.59 344 SER A C 1
ATOM 695 O O . SER A 1 104 ? -0.540 1.613 -21.926 1.00 8.53 344 SER A O 1
ATOM 698 N N . GLU A 1 105 ? -2.062 2.356 -23.408 1.00 8.97 345 GLU A N 1
ATOM 699 C CA . GLU A 1 105 ? -1.111 3.241 -24.064 1.00 9.35 345 GLU A CA 1
ATOM 700 C C . GLU A 1 105 ? -0.582 4.332 -23.162 1.00 9.37 345 GLU A C 1
ATOM 701 O O . GLU A 1 105 ? 0.431 4.950 -23.464 1.00 8.72 345 GLU A O 1
ATOM 707 N N . LEU A 1 106 ? -1.246 4.569 -22.038 1.00 9.80 346 LEU A N 1
ATOM 708 C CA . LEU A 1 106 ? -0.768 5.519 -21.052 1.00 10.37 346 LEU A CA 1
ATOM 709 C C . LEU A 1 106 ? 0.635 5.194 -20.578 1.00 9.89 346 LEU A C 1
ATOM 710 O O . LEU A 1 106 ? 1.310 6.061 -19.994 1.00 9.42 346 LEU A O 1
ATOM 715 N N . GLN A 1 107 ? 1.058 3.938 -20.767 1.00 9.51 347 GLN A N 1
ATOM 716 C CA . GLN A 1 107 ? 2.417 3.507 -20.491 1.00 9.71 347 GLN A CA 1
ATOM 717 C C . GLN A 1 107 ? 3.413 4.476 -21.088 1.00 9.83 347 GLN A C 1
ATOM 718 O O . GLN A 1 107 ? 4.440 4.721 -20.487 1.00 10.01 347 GLN A O 1
ATOM 724 N N . PHE A 1 108 ? 3.102 4.996 -22.289 1.00 9.77 348 PHE A N 1
ATOM 725 C CA . PHE A 1 108 ? 4.043 5.853 -23.047 1.00 10.65 348 PHE A CA 1
ATOM 726 C C . PHE A 1 108 ? 3.870 7.333 -22.766 1.00 10.81 348 PHE A C 1
ATOM 727 O O . PHE A 1 108 ? 4.676 8.159 -23.234 1.00 12.04 348 PHE A O 1
ATOM 735 N N . GLY A 1 109 ? 2.873 7.670 -21.965 1.00 10.83 349 GLY A N 1
ATOM 736 C CA . GLY A 1 109 ? 2.634 9.041 -21.498 1.00 11.89 349 GLY A CA 1
ATOM 737 C C . GLY A 1 109 ? 1.189 9.435 -21.609 1.00 12.30 349 GLY A C 1
ATOM 738 O O . GLY A 1 109 ? 0.417 8.809 -22.325 1.00 11.77 349 GLY A O 1
ATOM 739 N N . LYS A 1 110 ? 0.845 10.489 -20.881 1.00 13.05 350 LYS A N 1
ATOM 740 C CA . LYS A 1 110 ? -0.521 11.000 -20.816 1.00 14.49 350 LYS A CA 1
ATOM 741 C C . LYS A 1 110 ? -1.110 11.321 -22.207 1.00 13.97 350 LYS A C 1
ATOM 742 O O . LYS A 1 110 ? -2.297 11.061 -22.471 1.00 13.83 350 LYS A O 1
ATOM 745 N N . LYS A 1 111 ? -0.271 11.835 -23.105 1.00 14.13 351 LYS A N 1
ATOM 746 C CA . LYS A 1 111 ? -0.752 12.182 -24.457 1.00 14.22 351 LYS A CA 1
ATOM 747 C C . LYS A 1 111 ? -1.188 10.995 -25.283 1.00 13.92 351 LYS A C 1
ATOM 748 O O . LYS A 1 111 ? -1.847 11.153 -26.323 1.00 13.15 351 LYS A O 1
ATOM 754 N N . TYR A 1 112 ? -0.823 9.787 -24.832 1.00 13.10 352 TYR A N 1
ATOM 755 C CA . TYR A 1 112 ? -1.139 8.586 -25.569 1.00 14.03 352 TYR A CA 1
ATOM 756 C C . TYR A 1 112 ? -2.493 8.001 -25.167 1.00 14.29 352 TYR A C 1
ATOM 757 O O . TYR A 1 112 ? -2.901 6.980 -25.698 1.00 13.23 352 TYR A O 1
ATOM 766 N N . GLU A 1 113 ? -3.218 8.669 -24.287 1.00 16.54 353 GLU A N 1
ATOM 767 C CA . GLU A 1 113 ? -4.530 8.145 -23.860 1.00 19.04 353 GLU A CA 1
ATOM 768 C C . GLU A 1 113 ? -5.450 7.744 -25.010 1.00 18.84 353 GLU A C 1
ATOM 769 O O . GLU A 1 113 ? -6.079 6.666 -24.995 1.00 19.30 353 GLU A O 1
ATOM 775 N N . ASP A 1 114 ? -5.472 8.582 -26.038 1.00 16.82 354 ASP A N 1
ATOM 776 C CA . ASP A 1 114 ? -6.309 8.400 -27.223 1.00 16.82 354 ASP A CA 1
ATOM 777 C C . ASP A 1 114 ? -5.570 7.817 -28.456 1.00 16.37 354 ASP A C 1
ATOM 778 O O . ASP A 1 114 ? -6.019 7.970 -29.567 1.00 15.78 354 ASP A O 1
ATOM 783 N N . TYR A 1 115 ? -4.468 7.090 -28.246 1.00 15.04 355 TYR A N 1
ATOM 784 C CA . TYR A 1 115 ? -3.623 6.649 -29.347 1.00 14.81 355 TYR A CA 1
ATOM 785 C C . TYR A 1 115 ? -4.304 5.646 -30.288 1.00 14.47 355 TYR A C 1
ATOM 786 O O . TYR A 1 115 ? -3.922 5.558 -31.446 1.00 14.87 355 TYR A O 1
ATOM 795 N N . ASN A 1 116 ? -5.254 4.879 -29.768 1.00 15.27 356 ASN A N 1
ATOM 796 C CA A ASN A 1 116 ? -5.993 3.877 -30.568 0.50 15.89 356 ASN A CA 1
ATOM 797 C CA B ASN A 1 116 ? -5.999 3.922 -30.577 0.50 15.64 356 ASN A CA 1
ATOM 798 C C . ASN A 1 116 ? -5.075 2.874 -31.208 1.00 15.35 356 ASN A C 1
ATOM 799 O O . ASN A 1 116 ? -5.138 2.607 -32.414 1.00 14.83 356 ASN A O 1
ATOM 808 N N . LEU A 1 117 ? -4.210 2.267 -30.379 1.00 13.22 357 LEU A N 1
ATOM 809 C CA . LEU A 1 117 ? -3.327 1.229 -30.843 1.00 12.26 357 LEU A CA 1
ATOM 810 C C . LEU A 1 117 ? -4.092 0.029 -31.394 1.00 12.32 357 LEU A C 1
ATOM 811 O O . LEU A 1 117 ? -3.621 -0.629 -32.293 1.00 12.44 357 LEU A O 1
ATOM 816 N N . ARG A 1 118 ? -5.244 -0.249 -30.791 1.00 12.80 358 ARG A N 1
ATOM 817 C CA . ARG A 1 118 ? -6.027 -1.415 -31.110 1.00 13.31 358 ARG A CA 1
ATOM 818 C C . ARG A 1 118 ? -7.433 -0.978 -31.456 1.00 14.86 358 ARG A C 1
ATOM 819 O O . ARG A 1 118 ? -8.056 -0.279 -30.674 1.00 15.30 358 ARG A O 1
ATOM 827 N N . GLN A 1 119 ? -7.918 -1.392 -32.625 1.00 16.86 359 GLN A N 1
ATOM 828 C CA . GLN A 1 119 ? -9.332 -1.142 -32.988 1.00 20.46 359 GLN A CA 1
ATOM 829 C C . GLN A 1 119 ? -10.012 -2.434 -33.381 1.00 20.11 359 GLN A C 1
ATOM 830 O O . GLN A 1 119 ? -9.525 -3.141 -34.244 1.00 18.48 359 GLN A O 1
ATOM 834 N N . ASN A 1 120 ? -11.130 -2.729 -32.735 1.00 23.53 360 ASN A N 1
ATOM 835 C CA . ASN A 1 120 ? -11.920 -3.947 -33.033 1.00 25.36 360 ASN A CA 1
ATOM 836 C C . ASN A 1 120 ? -11.071 -5.212 -32.947 1.00 22.10 360 ASN A C 1
ATOM 837 O O . ASN A 1 120 ? -11.102 -6.096 -33.822 1.00 22.79 360 ASN A O 1
ATOM 842 N N . GLY A 1 121 ? -10.253 -5.273 -31.900 1.00 21.12 361 GLY A N 1
ATOM 843 C CA . GLY A 1 121 ? -9.410 -6.432 -31.657 1.00 18.22 361 GLY A CA 1
ATOM 844 C C . GLY A 1 121 ? -8.133 -6.528 -32.461 1.00 16.83 361 GLY A C 1
ATOM 845 O O . GLY A 1 121 ? -7.380 -7.486 -32.305 1.00 15.48 361 GLY A O 1
ATOM 846 N N . ILE A 1 122 ? -7.875 -5.541 -33.321 1.00 15.48 362 ILE A N 1
ATOM 847 C CA . ILE A 1 122 ? -6.779 -5.622 -34.266 1.00 15.53 362 ILE A CA 1
ATOM 848 C C . ILE A 1 122 ? -5.752 -4.513 -33.975 1.00 13.43 362 ILE A C 1
ATOM 849 O O . ILE A 1 122 ? -6.090 -3.346 -33.912 1.00 13.50 362 ILE A O 1
ATOM 854 N N . ILE A 1 123 ? -4.504 -4.922 -33.796 1.00 12.70 363 ILE A N 1
ATOM 855 C CA . ILE A 1 123 ? -3.407 -4.011 -33.504 1.00 11.95 363 ILE A CA 1
ATOM 856 C C . ILE A 1 123 ? -2.976 -3.322 -34.799 1.00 12.40 363 ILE A C 1
ATOM 857 O O . ILE A 1 123 ? -2.640 -3.999 -35.794 1.00 13.41 363 ILE A O 1
ATOM 862 N N . ASN A 1 124 ? -2.956 -2.010 -34.731 1.00 13.23 364 ASN A N 1
ATOM 863 C CA . ASN A 1 124 ? -2.578 -1.165 -35.874 1.00 14.24 364 ASN A CA 1
ATOM 864 C C . ASN A 1 124 ? -1.071 -1.252 -36.114 1.00 14.91 364 ASN A C 1
ATOM 865 O O . ASN A 1 124 ? -0.263 -0.834 -35.272 1.00 13.44 364 ASN A O 1
ATOM 870 N N . GLU A 1 125 ? -0.684 -1.811 -37.253 1.00 16.58 365 GLU A N 1
ATOM 871 C CA . GLU A 1 125 ? 0.733 -2.060 -37.529 1.00 17.66 365 GLU A CA 1
ATOM 872 C C . GLU A 1 125 ? 1.553 -0.762 -37.576 1.00 16.78 365 GLU A C 1
ATOM 873 O O . GLU A 1 125 ? 2.658 -0.708 -37.021 1.00 15.71 365 GLU A O 1
ATOM 879 N N . GLU A 1 126 ? 1.055 0.267 -38.242 1.00 16.70 366 GLU A N 1
ATOM 880 C CA . GLU A 1 126 ? 1.885 1.488 -38.347 1.00 16.40 366 GLU A CA 1
ATOM 881 C C . GLU A 1 126 ? 2.044 2.176 -36.958 1.00 14.55 366 GLU A C 1
ATOM 882 O O . GLU A 1 126 ? 3.092 2.750 -36.692 1.00 13.42 366 GLU A O 1
ATOM 888 N N . LYS A 1 127 ? 1.028 2.088 -36.097 1.00 13.67 367 LYS A N 1
ATOM 889 C CA . LYS A 1 127 ? 1.156 2.572 -34.702 1.00 13.70 367 LYS A CA 1
ATOM 890 C C . LYS A 1 127 ? 2.200 1.788 -33.922 1.00 12.65 367 LYS A C 1
ATOM 891 O O . LYS A 1 127 ? 2.974 2.390 -33.179 1.00 12.61 367 LYS A O 1
ATOM 897 N N . VAL A 1 128 ? 2.275 0.475 -34.129 1.00 11.56 368 VAL A N 1
ATOM 898 C CA . VAL A 1 128 ? 3.372 -0.307 -33.546 1.00 11.10 368 VAL A CA 1
ATOM 899 C C . VAL A 1 128 ? 4.730 0.191 -34.071 1.00 11.32 368 VAL A C 1
ATOM 900 O O . VAL A 1 128 ? 5.656 0.412 -33.314 1.00 10.01 368 VAL A O 1
ATOM 904 N N . MET A 1 129 ? 4.836 0.414 -35.369 1.00 11.66 369 MET A N 1
ATOM 905 C CA A MET A 1 129 ? 6.075 0.918 -35.910 0.50 12.13 369 MET A CA 1
ATOM 906 C CA B MET A 1 129 ? 6.076 0.932 -35.925 0.50 12.06 369 MET A CA 1
ATOM 907 C C . MET A 1 129 ? 6.456 2.301 -35.328 1.00 11.44 369 MET A C 1
ATOM 908 O O . MET A 1 129 ? 7.620 2.553 -35.079 1.00 10.22 369 MET A O 1
ATOM 917 N N . GLU A 1 130 ? 5.483 3.168 -35.096 1.00 11.49 370 GLU A N 1
ATOM 918 C CA A GLU A 1 130 ? 5.738 4.497 -34.492 0.50 11.72 370 GLU A CA 1
ATOM 919 C CA B GLU A 1 130 ? 5.762 4.486 -34.495 0.50 11.63 370 GLU A CA 1
ATOM 920 C C . GLU A 1 130 ? 6.224 4.360 -33.028 1.00 11.05 370 GLU A C 1
ATOM 921 O O . GLU A 1 130 ? 7.156 5.054 -32.585 1.00 11.00 370 GLU A O 1
ATOM 932 N N . LEU A 1 131 ? 5.573 3.503 -32.281 1.00 11.18 371 LEU A N 1
ATOM 933 C CA . LEU A 1 131 ? 5.997 3.257 -30.870 1.00 10.56 371 LEU A CA 1
ATOM 934 C C . LEU A 1 131 ? 7.405 2.702 -30.842 1.00 10.20 371 LEU A C 1
ATOM 935 O O . LEU A 1 131 ? 8.243 3.136 -30.052 1.00 9.36 371 LEU A O 1
ATOM 940 N N . GLU A 1 132 ? 7.692 1.762 -31.730 1.00 10.84 372 GLU A N 1
ATOM 941 C CA . GLU A 1 132 ? 8.997 1.170 -31.813 1.00 11.58 372 GLU A CA 1
ATOM 942 C C . GLU A 1 132 ? 10.035 2.259 -32.118 1.00 11.07 372 GLU A C 1
ATOM 943 O O . GLU A 1 132 ? 11.087 2.351 -31.475 1.00 10.53 372 GLU A O 1
ATOM 949 N N . SER A 1 133 ? 9.708 3.116 -33.084 1.00 10.93 373 SER A N 1
ATOM 950 C CA . SER A 1 133 ? 10.615 4.214 -33.459 1.00 11.06 373 SER A CA 1
ATOM 951 C C . SER A 1 133 ? 10.898 5.149 -32.261 1.00 11.27 373 SER A C 1
ATOM 952 O O . SER A 1 133 ? 12.046 5.503 -31.970 1.00 11.95 373 SER A O 1
ATOM 955 N N . ASN A 1 134 ? 9.847 5.536 -31.561 1.00 11.62 374 ASN A N 1
ATOM 956 C CA . ASN A 1 134 ? 9.985 6.503 -30.509 1.00 12.12 374 ASN A CA 1
ATOM 957 C C . ASN A 1 134 ? 10.600 5.918 -29.234 1.00 11.24 374 ASN A C 1
ATOM 958 O O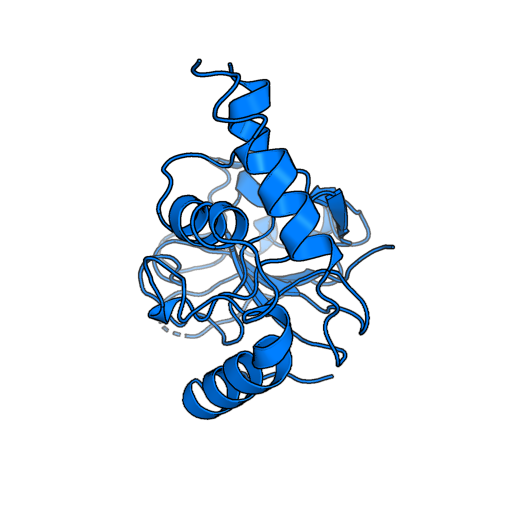 . ASN A 1 134 ? 11.209 6.674 -28.456 1.00 10.65 374 ASN A O 1
ATOM 963 N N . PHE A 1 135 ? 10.390 4.607 -29.001 1.00 9.86 375 PHE A N 1
ATOM 964 C CA . PHE A 1 135 ? 10.711 4.007 -27.709 1.00 9.61 375 PHE A CA 1
ATOM 965 C C . PHE A 1 135 ? 11.717 2.859 -27.706 1.00 9.81 375 PHE A C 1
ATOM 966 O O . PHE A 1 135 ? 12.364 2.638 -26.688 1.00 9.45 375 PHE A O 1
ATOM 974 N N . LYS A 1 136 ? 11.892 2.109 -28.808 1.00 10.03 376 LYS A N 1
ATOM 975 C CA . LYS A 1 136 ? 12.822 0.983 -28.766 1.00 11.31 376 LYS A CA 1
ATOM 976 C C . LYS A 1 136 ? 14.221 1.485 -28.441 1.00 11.52 376 LYS A C 1
ATOM 977 O O . LYS A 1 136 ? 14.685 2.502 -28.990 1.00 10.58 376 LYS A O 1
ATOM 983 N N . GLY A 1 137 ? 14.841 0.872 -27.439 1.00 10.57 377 GLY A N 1
ATOM 984 C CA . GLY A 1 137 ? 16.165 1.300 -27.025 1.00 11.74 377 GLY A CA 1
ATOM 985 C C . GLY A 1 137 ? 16.194 2.429 -26.007 1.00 11.39 377 GLY A C 1
ATOM 986 O O . GLY A 1 137 ? 17.264 2.744 -25.469 1.00 12.32 377 GLY A O 1
ATOM 987 N N . GLN A 1 138 ? 15.049 3.061 -25.727 1.00 11.36 378 GLN A N 1
ATOM 988 C CA . GLN A 1 138 ? 14.957 4.127 -24.738 1.00 12.24 378 GLN A CA 1
ATOM 989 C C . GLN A 1 138 ? 14.584 3.512 -23.384 1.00 11.38 378 GLN A C 1
ATOM 990 O O . GLN A 1 138 ? 14.070 2.385 -23.356 1.00 10.52 378 GLN A O 1
ATOM 996 N N . THR A 1 139 ? 14.747 4.301 -22.332 1.00 10.95 379 THR A N 1
ATOM 997 C CA . THR A 1 139 ? 14.398 3.860 -20.993 1.00 10.62 379 THR A CA 1
ATOM 998 C C . THR A 1 139 ? 13.292 4.737 -20.410 1.00 10.89 379 THR A C 1
ATOM 999 O O . THR A 1 139 ? 13.018 5.855 -20.898 1.00 10.51 379 THR A O 1
ATOM 1003 N N . PHE A 1 140 ? 12.689 4.270 -19.320 1.00 10.27 380 PHE A N 1
ATOM 1004 C CA . PHE A 1 140 ? 11.771 5.083 -18.505 1.00 10.33 380 PHE A CA 1
ATOM 1005 C C . PHE A 1 140 ? 11.961 4.705 -17.065 1.00 10.55 380 PHE A C 1
ATOM 1006 O O . PHE A 1 140 ? 12.425 3.620 -16.793 1.00 10.64 380 PHE A O 1
ATOM 1014 N N . ILE A 1 141 ? 11.642 5.6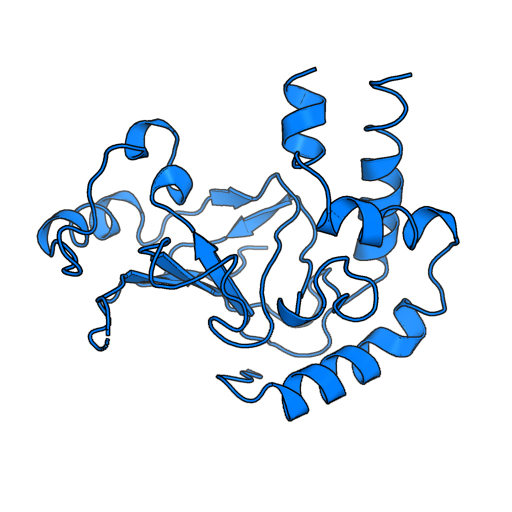14 -16.153 1.00 11.61 381 ILE A N 1
ATOM 1015 C CA . ILE A 1 141 ? 11.754 5.355 -14.703 1.00 11.91 381 ILE A CA 1
ATOM 1016 C C . ILE A 1 141 ? 10.346 5.009 -14.255 1.00 11.34 381 ILE A C 1
ATOM 1017 O O . ILE A 1 141 ? 9.403 5.722 -14.534 1.00 9.61 381 ILE A O 1
ATOM 1022 N N . GLN A 1 142 ? 10.199 3.866 -13.609 1.00 10.90 382 GLN A N 1
ATOM 1023 C CA . GLN A 1 142 ? 8.958 3.487 -12.986 1.00 11.88 382 GLN A CA 1
ATOM 1024 C C . GLN A 1 142 ? 8.970 4.049 -11.554 1.00 12.39 382 GLN A C 1
ATOM 1025 O O . GLN A 1 142 ? 9.498 3.440 -10.625 1.00 12.36 382 GLN A O 1
ATOM 1031 N N . HIS A 1 143 ? 8.399 5.257 -11.403 1.00 13.05 383 HIS A N 1
ATOM 1032 C CA . HIS A 1 143 ? 8.398 5.974 -10.150 1.00 13.56 383 HIS A CA 1
ATOM 1033 C C . HIS A 1 143 ? 7.482 5.356 -9.132 1.00 12.30 383 HIS A C 1
ATOM 1034 O O . HIS A 1 143 ? 7.719 5.466 -7.928 1.00 12.60 383 HIS A O 1
ATOM 1041 N N . ASN A 1 144 ? 6.404 4.762 -9.604 1.00 13.11 384 ASN A N 1
ATOM 1042 C CA . ASN A 1 144 ? 5.463 4.096 -8.740 1.00 13.52 384 ASN A CA 1
ATOM 1043 C C . ASN A 1 144 ? 5.947 2.678 -8.475 1.00 11.68 384 ASN A C 1
ATOM 1044 O O . ASN A 1 144 ? 6.729 2.148 -9.255 1.00 11.66 384 ASN A O 1
ATOM 1049 N N . TYR A 1 145 ? 5.487 2.083 -7.384 1.00 9.73 385 TYR A N 1
ATOM 1050 C CA . TYR A 1 145 ? 5.683 0.627 -7.181 1.00 9.15 385 TYR A CA 1
ATOM 1051 C C . TYR A 1 145 ? 5.129 -0.080 -8.409 1.00 9.34 385 TYR A C 1
ATOM 1052 O O . TYR A 1 145 ? 4.196 0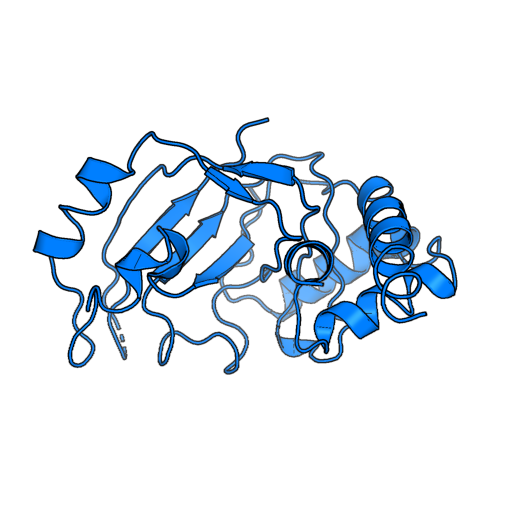.421 -9.033 1.00 10.61 385 TYR A O 1
ATOM 1061 N N . MET A 1 146 ? 5.700 -1.223 -8.789 1.00 8.61 386 MET A N 1
ATOM 1062 C CA . MET A 1 146 ? 5.338 -1.865 -10.048 1.00 9.18 386 MET A CA 1
ATOM 1063 C C . MET A 1 146 ? 4.692 -3.220 -9.815 1.00 8.09 386 MET A C 1
ATOM 1064 O O . MET A 1 146 ? 5.363 -4.190 -9.537 1.00 7.20 386 MET A O 1
ATOM 1069 N N . SER A 1 147 ? 3.383 -3.255 -9.939 1.00 7.41 387 SER A N 1
ATOM 1070 C CA . SER A 1 147 ? 2.634 -4.488 -9.778 1.00 7.15 387 SER A CA 1
ATOM 1071 C C . SER A 1 147 ? 2.765 -5.319 -11.046 1.00 6.60 387 SER A C 1
ATOM 1072 O O . SER A 1 147 ? 2.543 -4.798 -12.150 1.00 6.61 387 SER A O 1
ATOM 1075 N N . THR A 1 148 ? 3.094 -6.593 -10.906 1.00 6.28 388 THR A N 1
ATOM 1076 C CA . THR A 1 148 ? 3.229 -7.526 -12.037 1.00 6.16 388 THR A CA 1
ATOM 1077 C C . THR A 1 148 ? 2.669 -8.872 -11.645 1.00 6.11 388 THR A C 1
ATOM 1078 O O . THR A 1 148 ? 2.425 -9.114 -10.457 1.00 6.00 388 THR A O 1
ATOM 1082 N N . SER A 1 149 ? 2.433 -9.726 -12.620 1.00 6.19 389 SER A N 1
ATOM 1083 C CA . SER A 1 149 ? 1.987 -11.087 -12.331 1.00 6.04 389 SER A CA 1
ATOM 1084 C C . SER A 1 149 ? 3.080 -12.085 -12.650 1.00 6.04 389 SER A C 1
ATOM 1085 O O . SER A 1 149 ? 3.792 -11.969 -13.632 1.00 5.75 389 SER A O 1
ATOM 1088 N N . LEU A 1 150 ? 3.142 -13.126 -11.827 1.00 5.90 390 LEU A N 1
ATOM 1089 C CA . LEU A 1 150 ? 4.094 -14.213 -12.009 1.00 6.10 390 LEU A CA 1
ATOM 1090 C C . LEU A 1 150 ? 3.742 -15.114 -13.210 1.00 6.12 390 LEU A C 1
ATOM 1091 O O . LEU A 1 150 ? 4.608 -15.801 -13.743 1.00 5.89 390 LEU A O 1
ATOM 1096 N N . VAL A 1 151 ? 2.462 -15.136 -13.601 1.00 6.21 391 VAL A N 1
ATOM 1097 C CA . VAL A 1 151 ? 2.010 -15.844 -14.809 1.00 6.25 391 VAL A CA 1
ATOM 1098 C C . VAL A 1 151 ? 1.349 -14.839 -15.723 1.00 6.31 391 VAL A C 1
ATOM 1099 O O . VAL A 1 151 ? 0.997 -13.721 -15.291 1.00 6.38 391 VAL A O 1
ATOM 1103 N N . GLN A 1 152 ? 1.179 -15.202 -16.982 1.00 6.42 392 GLN A N 1
ATOM 1104 C CA . GLN A 1 152 ? 0.638 -14.295 -17.966 1.00 6.92 392 GLN A CA 1
ATOM 1105 C C . GLN A 1 152 ? -0.904 -14.236 -17.877 1.00 6.89 392 GLN A C 1
ATOM 1106 O O . GLN A 1 152 ? -1.583 -15.272 -17.961 1.00 7.08 392 GLN A O 1
ATOM 1112 N N . ASP A 1 153 ? -1.418 -13.033 -17.713 1.00 6.93 393 ASP A N 1
ATOM 1113 C CA . ASP A 1 153 ? -2.861 -12.721 -17.807 1.00 7.07 393 ASP A CA 1
ATOM 1114 C C . ASP A 1 153 ? -3.779 -13.598 -16.908 1.00 7.37 393 ASP A C 1
ATOM 1115 O O . ASP A 1 153 ? -4.824 -14.097 -17.373 1.00 7.60 393 ASP A O 1
ATOM 1120 N N . PRO A 1 154 ? -3.434 -13.741 -15.612 1.00 6.75 394 PRO A N 1
ATOM 1121 C CA . PRO A 1 154 ? -4.223 -14.644 -14.738 1.00 6.85 394 PRO A CA 1
ATOM 1122 C C . PRO A 1 154 ? -5.627 -14.114 -14.386 1.00 7.40 394 PRO A C 1
ATOM 1123 O O . PRO A 1 154 ? -6.535 -14.921 -14.113 1.00 8.11 394 PRO A O 1
ATOM 1127 N N . HIS A 1 155 ? -5.808 -12.797 -14.363 1.00 7.70 395 HIS A N 1
ATOM 1128 C CA . HIS A 1 155 ? -6.975 -12.205 -13.696 1.00 8.13 395 HIS A CA 1
ATOM 1129 C C . HIS A 1 155 ? -7.689 -11.246 -14.599 1.00 8.77 395 HIS A C 1
ATOM 1130 O O . HIS A 1 155 ? -7.075 -10.503 -15.313 1.00 8.08 395 HIS A O 1
ATOM 1137 N N . GLN A 1 156 ? -9.019 -11.300 -14.599 1.00 10.24 396 GLN A N 1
ATOM 1138 C CA A GLN A 1 156 ? -9.864 -10.463 -15.491 0.50 10.31 396 GLN A CA 1
ATOM 1139 C CA B GLN A 1 156 ? -9.793 -10.454 -15.548 0.50 10.70 396 GLN A CA 1
ATOM 1140 C C . GLN A 1 156 ? -9.759 -8.958 -15.245 1.00 10.60 396 GLN A C 1
ATOM 1141 O O . GLN A 1 156 ? -10.110 -8.162 -16.101 1.00 9.46 396 GLN A O 1
ATOM 1152 N N . SER A 1 157 ? -9.291 -8.562 -14.062 1.00 9.71 397 SER A N 1
ATOM 1153 C CA . SER A 1 157 ? -9.027 -7.148 -13.761 1.00 9.67 397 SER A CA 1
ATOM 1154 C C . SER A 1 157 ? -7.967 -6.560 -14.687 1.00 10.01 397 SER A C 1
ATOM 1155 O O . SER A 1 157 ? -8.019 -5.348 -14.990 1.00 10.26 397 SER A O 1
ATOM 1158 N N . TYR A 1 158 ? -7.025 -7.406 -15.104 1.00 10.10 398 TYR A N 1
ATOM 1159 C CA . TYR A 1 158 ? -5.924 -7.007 -15.997 1.00 10.83 398 TYR A CA 1
ATOM 1160 C C . TYR A 1 158 ? -5.834 -7.964 -17.174 1.00 11.20 398 TYR A C 1
ATOM 1161 O O . TYR A 1 158 ? -4.976 -8.844 -17.226 1.00 12.54 398 TYR A O 1
ATOM 1170 N N . SER A 1 159 ? -6.785 -7.781 -18.088 1.00 12.32 399 SER A N 1
ATOM 1171 C CA . SER A 1 159 ? -7.041 -8.733 -19.163 1.00 12.87 399 SER A CA 1
ATOM 1172 C C . SER A 1 159 ? -6.594 -8.230 -20.532 1.00 11.50 399 SER A C 1
ATOM 1173 O O . SER A 1 159 ? -6.507 -7.030 -20.758 1.00 11.59 399 SER A O 1
ATOM 1176 N N . ASN A 1 160 ? -6.423 -9.163 -21.466 1.00 11.28 400 ASN A N 1
ATOM 1177 C CA . ASN A 1 160 ? -6.273 -8.803 -22.889 1.00 10.89 400 ASN A CA 1
ATOM 1178 C C . ASN A 1 160 ? -7.512 -8.052 -23.464 1.00 11.78 400 ASN A C 1
ATOM 1179 O O . ASN A 1 160 ? -7.374 -7.210 -24.380 1.00 11.57 400 ASN A O 1
ATOM 1184 N N . ASP A 1 161 ? -8.706 -8.319 -22.933 1.00 12.08 401 ASP A N 1
ATOM 1185 C CA . ASP A 1 161 ? -9.915 -7.622 -23.418 1.00 14.14 401 ASP A CA 1
ATOM 1186 C C . ASP A 1 161 ? -9.805 -6.124 -23.251 1.00 12.45 401 ASP A C 1
ATOM 1187 O O . ASP A 1 161 ? -10.164 -5.365 -24.148 1.00 13.31 401 ASP A O 1
ATOM 1192 N N . ARG A 1 162 ? -9.301 -5.674 -22.111 1.00 11.45 402 ARG A N 1
ATOM 1193 C CA . ARG A 1 162 ? -9.187 -4.233 -21.888 1.00 11.13 402 ARG A CA 1
ATOM 1194 C C . ARG A 1 162 ? -7.859 -3.612 -22.344 1.00 10.37 402 ARG A C 1
ATOM 1195 O O . ARG A 1 162 ? -7.856 -2.514 -22.950 1.00 9.86 402 ARG A O 1
ATOM 1203 N N . TYR A 1 163 ? -6.754 -4.306 -22.061 1.00 9.20 403 TYR A N 1
ATOM 1204 C CA . TYR A 1 163 ? -5.422 -3.745 -22.214 1.00 8.45 403 TYR A CA 1
ATOM 1205 C C . TYR A 1 163 ? -4.681 -4.283 -23.434 1.00 7.87 403 TYR A C 1
ATOM 1206 O O . TYR A 1 163 ? -4.497 -5.482 -23.584 1.00 7.85 403 TYR A O 1
ATOM 1215 N N . PRO A 1 164 ? -4.278 -3.388 -24.359 1.00 7.31 404 PRO A N 1
ATOM 1216 C CA . PRO A 1 164 ? -3.782 -3.843 -25.636 1.00 6.92 404 PRO A CA 1
ATOM 1217 C C . PRO A 1 164 ? -2.287 -4.126 -25.585 1.00 6.64 404 PRO A C 1
ATOM 1218 O O . PRO A 1 164 ? -1.713 -4.517 -26.582 1.00 6.34 404 PRO A O 1
ATOM 1222 N N . ILE A 1 165 ? -1.656 -3.871 -24.435 1.00 6.68 405 ILE A N 1
ATOM 1223 C CA . ILE A 1 165 ? -0.197 -4.060 -24.289 1.00 6.46 405 ILE A CA 1
ATOM 1224 C C . ILE A 1 165 ? 0.103 -5.041 -23.142 1.00 6.25 405 ILE A C 1
ATOM 1225 O O . ILE A 1 165 ? -0.463 -4.907 -22.059 1.00 5.86 405 ILE A O 1
ATOM 1230 N N . LEU A 1 166 ? 0.947 -6.009 -23.435 1.00 6.13 406 LEU A N 1
ATOM 1231 C CA . LEU A 1 166 ? 1.530 -6.910 -22.424 1.00 6.06 406 LEU A CA 1
ATOM 1232 C C . LEU A 1 166 ? 2.995 -6.562 -22.341 1.00 5.85 406 LEU A C 1
ATOM 1233 O O . LEU A 1 166 ? 3.757 -6.702 -23.337 1.00 6.17 406 LEU A O 1
ATOM 1238 N N . LEU A 1 167 ? 3.407 -6.102 -21.165 1.00 5.58 407 LEU A N 1
ATOM 1239 C CA . LEU A 1 167 ? 4.817 -5.946 -20.873 1.00 5.66 407 LEU A CA 1
ATOM 1240 C C . LEU A 1 167 ? 5.315 -7.297 -20.403 1.00 6.06 407 LEU A C 1
ATOM 1241 O O . LEU A 1 167 ? 4.754 -7.875 -19.450 1.00 5.90 407 LEU A O 1
ATOM 1246 N N . GLU A 1 168 ? 6.328 -7.805 -21.062 1.00 6.18 408 GLU A N 1
ATOM 1247 C CA . GLU A 1 168 ? 7.015 -9.053 -20.680 1.00 6.56 408 GLU A CA 1
ATOM 1248 C C . GLU A 1 168 ? 8.389 -8.624 -20.170 1.00 6.31 408 GLU A C 1
ATOM 1249 O O . GLU A 1 168 ? 9.228 -8.134 -20.919 1.00 6.15 408 GLU A O 1
ATOM 1255 N N . ILE A 1 169 ? 8.571 -8.708 -18.858 1.00 6.41 409 ILE A N 1
ATOM 1256 C CA . ILE A 1 169 ? 9.659 -8.014 -18.178 1.00 6.59 409 ILE A CA 1
ATOM 1257 C C . ILE A 1 169 ? 10.688 -9.001 -17.645 1.00 7.08 409 ILE A C 1
ATOM 1258 O O . ILE A 1 169 ? 10.343 -9.913 -16.903 1.00 6.07 409 ILE A O 1
ATOM 1263 N N . THR A 1 170 ? 11.946 -8.814 -18.004 1.00 7.34 410 THR A N 1
ATOM 1264 C CA A THR A 1 170 ? 13.052 -9.653 -17.516 0.50 7.64 410 THR A CA 1
ATOM 1265 C CA B THR A 1 170 ? 12.973 -9.698 -17.468 0.50 7.75 410 THR A CA 1
ATOM 1266 C C . THR A 1 170 ? 13.689 -8.994 -16.327 1.00 7.97 410 THR A C 1
ATOM 1267 O O . THR A 1 170 ? 14.131 -7.857 -16.438 1.00 7.91 410 THR A O 1
ATOM 1274 N N . ILE A 1 171 ? 13.734 -9.709 -15.196 1.00 7.98 411 ILE A N 1
ATOM 1275 C CA . ILE A 1 171 ? 14.207 -9.194 -13.931 1.00 8.40 411 ILE A CA 1
ATOM 1276 C C . ILE A 1 171 ? 15.416 -9.992 -13.498 1.00 8.34 411 ILE A C 1
ATOM 1277 O O . ILE A 1 171 ? 15.313 -11.195 -13.317 1.00 7.98 411 ILE A O 1
ATOM 1282 N N . PRO A 1 172 ? 16.541 -9.316 -13.263 1.00 8.52 412 PRO A N 1
ATOM 1283 C CA . PRO A 1 172 ? 17.709 -10.054 -12.786 1.00 8.31 412 PRO A CA 1
ATOM 1284 C C . PRO A 1 172 ? 17.558 -10.474 -11.324 1.00 8.26 412 PRO A C 1
ATOM 1285 O O . PRO A 1 172 ? 16.903 -9.793 -10.541 1.00 7.14 412 PRO A O 1
ATOM 1289 N N . GLU A 1 173 ? 18.201 -11.597 -10.980 1.00 8.80 413 GLU A N 1
ATOM 1290 C CA . GLU A 1 173 ? 18.374 -11.993 -9.591 1.00 9.65 413 GLU A CA 1
ATOM 1291 C C . GLU A 1 173 ? 18.854 -10.833 -8.798 1.00 9.14 413 GLU A C 1
ATOM 1292 O O . GLU A 1 173 ? 19.711 -10.095 -9.246 1.00 9.37 413 GLU A O 1
ATOM 1298 N N . GLY A 1 174 ? 18.268 -10.636 -7.623 1.00 8.32 414 GLY A N 1
ATOM 1299 C CA . GLY A 1 174 ? 18.700 -9.633 -6.701 1.00 7.77 414 GLY A CA 1
ATOM 1300 C C . GLY A 1 174 ? 17.817 -8.428 -6.582 1.00 7.33 414 GLY A C 1
ATOM 1301 O O . GLY A 1 174 ? 17.884 -7.700 -5.603 1.00 7.12 414 GLY A O 1
ATOM 1302 N N . VAL A 1 175 ? 16.970 -8.198 -7.587 1.00 7.25 415 VAL A N 1
ATOM 1303 C CA . VAL A 1 175 ? 16.055 -7.075 -7.558 1.00 7.25 415 VAL A CA 1
ATOM 1304 C C . VAL A 1 175 ? 15.115 -7.135 -6.358 1.00 7.10 415 VAL A C 1
ATOM 1305 O O . VAL A 1 175 ? 14.700 -8.222 -5.919 1.00 7.02 415 VAL A O 1
ATOM 1309 N N . HIS A 1 176 ? 14.751 -5.961 -5.835 1.00 7.22 416 HIS A N 1
ATOM 1310 C CA . HIS A 1 176 ? 13.865 -5.880 -4.718 1.00 7.58 416 HIS A CA 1
ATOM 1311 C C . HIS A 1 176 ? 12.429 -6.010 -5.169 1.00 7.42 416 HIS A C 1
ATOM 1312 O O . HIS A 1 176 ? 11.833 -5.068 -5.726 1.00 7.60 416 HIS A O 1
ATOM 1319 N N . GLY A 1 177 ? 11.861 -7.189 -4.943 1.00 6.50 417 GLY A N 1
ATOM 1320 C CA . GLY A 1 177 ? 10.463 -7.445 -5.249 1.00 6.38 417 GLY A CA 1
ATOM 1321 C C . GLY A 1 177 ? 10.051 -8.670 -4.462 1.00 5.94 417 GLY A C 1
ATOM 1322 O O . GLY A 1 177 ? 10.907 -9.367 -4.005 1.00 5.66 417 GLY A O 1
ATOM 1323 N N . ALA A 1 178 ? 8.756 -8.927 -4.324 1.00 5.81 418 ALA A N 1
ATOM 1324 C CA . ALA A 1 178 ? 8.291 -10.036 -3.529 1.00 5.65 418 ALA A CA 1
ATOM 1325 C C . ALA A 1 178 ? 6.979 -10.535 -4.032 1.00 5.74 418 ALA A C 1
ATOM 1326 O O . ALA A 1 178 ? 6.165 -9.766 -4.541 1.00 5.34 418 ALA A O 1
ATOM 1328 N N . TYR A 1 179 ? 6.773 -11.847 -3.892 1.00 5.78 419 TYR A N 1
ATOM 1329 C CA . TYR A 1 179 ? 5.491 -12.454 -4.184 1.00 6.05 419 TYR A CA 1
ATOM 1330 C C . TYR A 1 179 ? 4.557 -12.201 -2.997 1.00 6.13 419 TYR A C 1
ATOM 1331 O O . TYR A 1 179 ? 4.894 -12.525 -1.859 1.00 6.62 419 TYR A O 1
ATOM 1340 N N . ILE A 1 180 ? 3.395 -11.604 -3.286 1.00 6.25 420 ILE A N 1
ATOM 1341 C CA . ILE A 1 180 ? 2.482 -11.131 -2.232 1.00 6.11 420 ILE A CA 1
ATOM 1342 C C . ILE A 1 180 ? 1.058 -11.649 -2.412 1.00 6.25 420 ILE A C 1
ATOM 1343 O O . ILE A 1 180 ? 0.159 -11.184 -1.735 1.00 5.94 420 ILE A O 1
ATOM 1348 N N . ALA A 1 181 ? 0.861 -12.605 -3.314 1.00 6.44 421 ALA A N 1
ATOM 1349 C CA . ALA A 1 181 ? -0.489 -13.014 -3.656 1.00 7.17 421 ALA A CA 1
ATOM 1350 C C . ALA A 1 181 ? -1.363 -13.418 -2.449 1.00 8.16 421 ALA A C 1
ATOM 1351 O O . ALA A 1 181 ? -2.529 -13.027 -2.378 1.00 8.12 421 ALA A O 1
ATOM 1353 N N . ASP A 1 182 ? -0.824 -14.178 -1.490 1.00 9.34 422 ASP A N 1
ATOM 1354 C CA A ASP A 1 182 ? -1.659 -14.682 -0.410 0.60 9.66 422 ASP A CA 1
ATOM 1355 C CA B ASP A 1 182 ? -1.672 -14.663 -0.416 0.40 10.43 422 ASP A CA 1
ATOM 1356 C C . ASP A 1 182 ? -1.954 -13.595 0.646 1.00 10.55 422 ASP A C 1
ATOM 1357 O O . ASP A 1 182 ? -2.772 -13.810 1.562 1.00 11.84 422 ASP A O 1
ATOM 1366 N N . MET A 1 183 ? -1.336 -12.410 0.471 1.00 9.70 423 MET A N 1
ATOM 1367 C CA . MET A 1 183 ? -1.629 -11.218 1.284 1.00 10.27 423 MET A CA 1
ATOM 1368 C C . MET A 1 183 ? -2.475 -10.203 0.539 1.00 9.23 423 MET A C 1
ATOM 1369 O O . MET A 1 183 ? -2.841 -9.172 1.064 1.00 8.53 423 MET A O 1
ATOM 1374 N N . SER A 1 184 ? -2.796 -10.487 -0.709 1.00 8.18 424 SER A N 1
ATOM 1375 C CA . SER A 1 184 ? -3.444 -9.505 -1.537 1.00 7.96 424 SER A CA 1
ATOM 1376 C C . SER A 1 184 ? -4.953 -9.479 -1.334 1.00 8.14 424 SER A C 1
ATOM 1377 O O . SER A 1 184 ? -5.586 -10.482 -0.958 1.00 7.92 424 SER A O 1
ATOM 1380 N N . GLU A 1 185 ? -5.553 -8.350 -1.629 1.00 8.87 425 GLU A N 1
ATOM 1381 C CA . GLU A 1 185 ? -7.015 -8.281 -1.810 1.00 9.77 425 GLU A CA 1
ATOM 1382 C C . GLU A 1 185 ? -7.522 -9.110 -2.994 1.00 8.80 425 GLU A C 1
ATOM 1383 O O . GLU A 1 185 ? -8.707 -9.495 -3.017 1.00 8.94 425 GLU A O 1
ATOM 1389 N N . TYR A 1 186 ? -6.627 -9.373 -3.955 1.00 7.92 426 TYR A N 1
ATOM 1390 C CA . TYR A 1 186 ? -6.917 -10.154 -5.131 1.00 7.52 426 TYR A CA 1
ATOM 1391 C C . TYR A 1 186 ? -5.835 -11.194 -5.367 1.00 6.54 426 TYR A C 1
ATOM 1392 O O . TYR A 1 186 ? -4.956 -11.023 -6.235 1.00 6.62 426 TYR A O 1
ATOM 1401 N N . PRO A 1 187 ? -5.852 -12.284 -4.575 1.00 5.50 427 PRO A N 1
ATOM 1402 C CA . PRO A 1 187 ? -4.768 -13.272 -4.762 1.00 5.20 427 PRO A CA 1
ATOM 1403 C C . PRO A 1 187 ? -4.623 -13.818 -6.195 1.00 4.81 427 PRO A C 1
ATOM 1404 O O . PRO A 1 187 ? -3.528 -14.129 -6.641 1.00 4.44 427 PRO A O 1
ATOM 1408 N N . GLY A 1 188 ? -5.710 -13.894 -6.951 1.00 4.82 428 GLY A N 1
ATOM 1409 C CA . GLY A 1 188 ? -5.670 -14.439 -8.299 1.00 4.83 428 GLY A CA 1
ATOM 1410 C C . GLY A 1 188 ? -4.963 -13.558 -9.348 1.00 5.08 428 GLY A C 1
ATOM 1411 O O . GLY A 1 188 ? -4.877 -13.934 -10.523 1.00 4.97 428 GLY A O 1
ATOM 1412 N N . GLN A 1 189 ? -4.456 -12.397 -8.931 1.00 5.28 429 GLN A N 1
ATOM 1413 C CA . GLN A 1 189 ? -3.519 -11.614 -9.766 1.00 5.50 429 GLN A CA 1
ATOM 1414 C C . GLN A 1 189 ? -2.081 -12.214 -9.746 1.00 5.36 429 GLN A C 1
ATOM 1415 O O . GLN A 1 189 ? -1.235 -11.807 -10.526 1.00 5.02 429 GLN A O 1
ATOM 1421 N N . TYR A 1 190 ? -1.815 -13.172 -8.837 1.00 5.43 430 TYR A N 1
ATOM 1422 C CA . TYR A 1 190 ? -0.503 -13.814 -8.724 1.00 5.69 430 TYR A CA 1
ATOM 1423 C C . TYR A 1 190 ? 0.616 -12.764 -8.688 1.00 5.58 430 TYR A C 1
ATOM 1424 O O . TYR A 1 190 ? 1.584 -12.832 -9.447 1.00 5.16 430 TYR A O 1
ATOM 1433 N N . GLU A 1 191 ? 0.465 -11.801 -7.796 1.00 5.43 431 GLU A N 1
ATOM 1434 C CA . GLU A 1 191 ? 1.260 -10.607 -7.847 1.00 5.36 431 GLU A CA 1
ATOM 1435 C C . GLU A 1 191 ? 2.680 -10.732 -7.327 1.00 5.55 431 GLU A C 1
ATOM 1436 O O . GLU A 1 191 ? 2.888 -11.130 -6.163 1.00 5.58 431 GLU A O 1
ATOM 1442 N N . MET A 1 192 ? 3.605 -10.352 -8.208 1.00 5.63 432 MET A N 1
ATOM 1443 C CA A MET A 1 192 ? 4.988 -9.991 -7.858 0.50 5.79 432 MET A CA 1
ATOM 1444 C CA B MET A 1 192 ? 4.970 -10.010 -7.839 0.50 5.92 432 MET A CA 1
ATOM 1445 C C . MET A 1 192 ? 5.046 -8.482 -7.797 1.00 5.94 432 MET A C 1
ATOM 1446 O O . MET A 1 192 ? 4.916 -7.812 -8.851 1.00 5.96 432 MET A O 1
ATOM 1455 N N . LEU A 1 193 ? 5.220 -7.930 -6.599 1.00 6.08 433 LEU A N 1
ATOM 1456 C CA . LEU A 1 193 ? 5.348 -6.498 -6.398 1.00 6.30 433 LEU A CA 1
ATOM 1457 C C . LEU A 1 193 ? 6.818 -6.097 -6.458 1.00 6.53 433 LEU A C 1
ATOM 1458 O O . LEU A 1 193 ? 7.646 -6.536 -5.635 1.00 6.87 433 LEU A O 1
ATOM 1463 N N . ILE A 1 194 ? 7.142 -5.255 -7.435 1.00 6.89 434 ILE A N 1
ATOM 1464 C CA . ILE A 1 194 ? 8.517 -4.780 -7.665 1.00 7.32 434 ILE A CA 1
ATOM 1465 C C . ILE A 1 194 ? 8.622 -3.365 -7.069 1.00 7.33 434 ILE A C 1
ATOM 1466 O O . ILE A 1 194 ? 7.698 -2.577 -7.132 1.00 7.27 434 ILE A O 1
ATOM 1471 N N . ASN A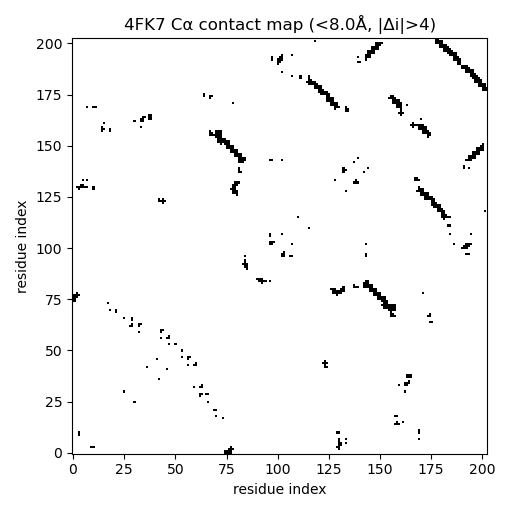 1 195 ? 9.734 -3.105 -6.387 1.00 7.91 435 ASN A N 1
ATOM 1472 C CA . ASN A 1 195 ? 9.895 -1.825 -5.690 1.00 8.12 435 ASN A CA 1
ATOM 1473 C C . ASN A 1 195 ? 9.850 -0.684 -6.673 1.00 8.28 435 ASN A C 1
ATOM 1474 O O . ASN A 1 195 ? 10.048 -0.845 -7.876 1.00 7.87 435 ASN A O 1
ATOM 1479 N N . ARG A 1 196 ? 9.560 0.473 -6.148 1.00 9.08 436 ARG A N 1
ATOM 1480 C CA . ARG A 1 196 ? 9.567 1.695 -6.955 1.00 9.42 436 ARG A CA 1
ATOM 1481 C C . ARG A 1 196 ? 10.964 2.149 -7.273 1.00 9.71 436 ARG A C 1
ATOM 1482 O O . ARG A 1 196 ? 11.941 1.715 -6.663 1.00 9.70 436 ARG A O 1
ATOM 1490 N N . GLY A 1 197 ? 11.068 3.019 -8.291 1.00 10.15 437 GLY A N 1
ATOM 1491 C CA . GLY A 1 197 ? 12.299 3.681 -8.600 1.00 9.90 437 GLY A CA 1
ATOM 1492 C C . GLY A 1 197 ? 13.242 3.021 -9.585 1.00 9.72 437 GLY A C 1
ATOM 1493 O O . GLY A 1 197 ? 14.334 3.559 -9.839 1.00 11.28 437 GLY A O 1
ATOM 1494 N N . TYR A 1 198 ? 12.883 1.868 -10.148 1.00 8.48 438 TYR A N 1
ATOM 1495 C CA . TYR A 1 198 ? 13.732 1.202 -11.117 1.00 8.60 438 TYR A CA 1
ATOM 1496 C C . TYR A 1 198 ? 13.520 1.793 -12.499 1.00 8.44 438 TYR A C 1
ATOM 1497 O O . TYR A 1 198 ? 12.426 2.268 -12.845 1.00 9.49 438 TYR A O 1
ATOM 1506 N N . THR A 1 199 ? 14.580 1.780 -13.268 1.00 9.18 439 THR A N 1
ATOM 1507 C CA . THR A 1 199 ? 14.581 2.158 -14.655 1.00 8.90 439 THR A CA 1
ATOM 1508 C C . THR A 1 199 ? 14.479 0.878 -15.510 1.00 8.97 439 THR A C 1
ATOM 1509 O O . THR A 1 199 ? 15.068 -0.156 -15.173 1.00 8.68 439 THR A O 1
ATOM 1513 N N . PHE A 1 200 ? 13.704 0.971 -16.578 1.00 8.21 440 PHE A N 1
ATOM 1514 C CA . PHE A 1 200 ? 13.423 -0.130 -17.509 1.00 8.22 440 PHE A CA 1
ATOM 1515 C C . PHE A 1 200 ? 13.731 0.314 -18.954 1.00 8.46 440 PHE A C 1
ATOM 1516 O O . PHE A 1 200 ? 13.535 1.508 -19.281 1.00 8.89 440 PHE A O 1
ATOM 1524 N N . LYS A 1 201 ? 14.225 -0.608 -19.770 1.00 8.68 441 LYS A N 1
ATOM 1525 C CA A LYS A 1 201 ? 14.471 -0.342 -21.187 0.50 8.98 441 LYS A CA 1
ATOM 1526 C CA B LYS A 1 201 ? 14.474 -0.349 -21.198 0.50 8.76 441 LYS A CA 1
ATOM 1527 C C . LYS A 1 201 ? 13.463 -1.070 -22.064 1.00 8.72 441 LYS A C 1
ATOM 1528 O O . LYS A 1 201 ? 13.148 -2.225 -21.826 1.00 8.25 441 LYS A O 1
ATOM 1539 N N . TYR A 1 202 ? 12.978 -0.373 -23.099 1.00 8.88 442 TYR A N 1
ATOM 1540 C CA . TYR A 1 202 ? 12.095 -0.963 -24.098 1.00 9.09 442 TYR A CA 1
ATOM 1541 C C . TYR A 1 202 ? 12.955 -1.744 -25.114 1.00 9.77 442 TYR A C 1
ATOM 1542 O O . TYR A 1 202 ? 13.690 -1.147 -25.893 1.00 11.34 442 TYR A O 1
ATOM 1551 N N . ASP A 1 203 ? 12.873 -3.055 -25.103 1.00 9.37 443 ASP A N 1
ATOM 1552 C CA . ASP A 1 203 ? 13.776 -3.897 -25.905 1.00 10.00 443 ASP A CA 1
ATOM 1553 C C . ASP A 1 203 ? 13.196 -4.404 -27.212 1.00 9.49 443 ASP A C 1
ATOM 1554 O O . ASP A 1 203 ? 13.929 -4.538 -28.210 1.00 9.67 443 ASP A O 1
ATOM 1559 N N . LYS A 1 204 ? 11.903 -4.709 -27.229 1.00 9.28 444 LYS A N 1
ATOM 1560 C CA . LYS A 1 204 ? 11.315 -5.348 -28.395 1.00 9.44 444 LYS A CA 1
ATOM 1561 C C . LYS A 1 204 ? 9.817 -5.136 -28.424 1.00 9.07 444 LYS A C 1
ATOM 1562 O O . LYS A 1 204 ? 9.172 -5.107 -27.359 1.00 8.51 444 LYS A O 1
ATOM 1567 N N . PHE A 1 205 ? 9.274 -5.005 -29.646 1.00 7.91 445 PHE A N 1
ATOM 1568 C CA . PHE A 1 205 ? 7.869 -4.767 -29.891 1.00 8.15 445 PHE A CA 1
ATOM 1569 C C . PHE A 1 205 ? 7.420 -5.866 -30.857 1.00 9.05 445 PHE A C 1
ATOM 1570 O O . PHE A 1 205 ? 8.031 -6.036 -31.950 1.00 8.78 445 PHE A O 1
ATOM 1578 N N . SER A 1 206 ? 6.401 -6.629 -30.475 1.00 9.14 446 SER A N 1
ATOM 1579 C CA A SER A 1 206 ? 5.886 -7.684 -31.342 0.50 9.92 446 SER A CA 1
ATOM 1580 C CA B SER A 1 206 ? 5.912 -7.773 -31.256 0.50 9.68 446 SER A CA 1
ATOM 1581 C C . SER A 1 206 ? 4.381 -7.836 -31.242 1.00 10.03 446 SER A C 1
ATOM 1582 O O . SER A 1 206 ? 3.772 -7.742 -30.184 1.00 9.99 446 SER A O 1
ATOM 1587 N N . ILE A 1 207 ? 3.754 -8.020 -32.396 1.00 10.11 447 ILE A N 1
ATOM 1588 C CA . ILE A 1 207 ? 2.298 -8.188 -32.411 1.00 10.76 447 ILE A CA 1
ATOM 1589 C C . ILE A 1 207 ? 1.997 -9.659 -32.223 1.00 11.23 447 ILE A C 1
ATOM 1590 O O . ILE A 1 207 ? 2.560 -10.518 -32.929 1.00 12.05 447 ILE A O 1
ATOM 1595 N N . VAL A 1 208 ? 1.097 -9.959 -31.296 1.00 11.26 448 VAL A N 1
ATOM 1596 C CA . VAL A 1 208 ? 0.708 -11.322 -30.998 1.00 12.14 448 VAL A CA 1
ATOM 1597 C C . VAL A 1 208 ? -0.742 -11.536 -31.365 1.00 13.34 448 VAL A C 1
ATOM 1598 O O . VAL A 1 208 ? -1.600 -10.804 -30.932 1.00 11.88 448 VAL A O 1
ATOM 1602 N N . LYS A 1 209 ? -1.000 -12.555 -32.185 1.00 15.43 449 LYS A N 1
ATOM 1603 C CA . LYS A 1 209 ? -2.336 -12.787 -32.721 1.00 19.52 449 LYS A CA 1
ATOM 1604 C C . LYS A 1 209 ? -2.952 -13.996 -32.036 1.00 22.75 449 LYS A C 1
ATOM 1605 O O . LYS A 1 209 ? -2.222 -14.868 -31.584 1.00 25.38 449 LYS A O 1
ATOM 1611 N N . PRO A 1 210 ? -4.294 -14.021 -31.895 1.00 24.74 450 PRO A N 1
ATOM 1612 C CA . PRO A 1 210 ? -4.949 -15.083 -31.093 1.00 27.03 450 PRO A CA 1
ATOM 1613 C C . PRO A 1 210 ? -4.799 -16.503 -31.636 1.00 28.52 450 PRO A C 1
ATOM 1614 O O . PRO A 1 210 ? -4.415 -16.691 -32.795 1.00 33.68 450 PRO A O 1
ATOM 1618 N N . GLY A 1 217 ? -10.773 -13.772 -28.838 1.00 28.44 457 GLY A N 1
ATOM 1619 C CA . GLY A 1 217 ? -9.372 -13.478 -29.077 1.00 28.05 457 GLY A CA 1
ATOM 1620 C C . GLY A 1 217 ? -9.082 -12.110 -29.717 1.00 24.64 457 GLY A C 1
ATOM 1621 O O . GLY A 1 217 ? -9.345 -11.889 -30.920 1.00 28.44 457 GLY A O 1
ATOM 1622 N N . LYS A 1 218 ? -8.567 -11.174 -28.924 1.00 18.41 458 LYS A N 1
ATOM 1623 C CA . LYS A 1 218 ? -7.983 -9.948 -29.495 1.00 15.53 458 LYS A CA 1
ATOM 1624 C C . LYS A 1 218 ? -6.484 -10.094 -29.710 1.00 12.77 458 LYS A C 1
ATOM 1625 O O . LYS A 1 218 ? -5.796 -10.787 -28.996 1.00 11.71 458 LYS A O 1
ATOM 1631 N N . GLU A 1 219 ? -5.968 -9.402 -30.715 1.00 11.15 459 GLU A N 1
ATOM 1632 C CA . GLU A 1 219 ? -4.525 -9.217 -30.849 1.00 9.72 459 GLU A CA 1
ATOM 1633 C C . GLU A 1 219 ? -4.009 -8.321 -29.723 1.00 8.21 459 GLU A C 1
ATOM 1634 O O . GLU A 1 219 ? -4.773 -7.578 -29.131 1.00 7.90 459 GLU A O 1
ATOM 1640 N N . TYR A 1 220 ? -2.712 -8.431 -29.425 1.00 7.67 460 TYR A N 1
ATOM 1641 C CA . TYR A 1 220 ? -2.063 -7.466 -28.547 1.00 7.39 460 TYR A CA 1
ATOM 1642 C C . TYR A 1 220 ? -0.640 -7.171 -28.957 1.00 7.35 460 TYR A C 1
ATOM 1643 O O . TYR A 1 220 ? -0.059 -7.880 -29.741 1.00 7.77 460 TYR A O 1
ATOM 1652 N N . LEU A 1 221 ? -0.099 -6.090 -28.407 1.00 7.50 461 LEU A N 1
ATOM 1653 C CA . LEU A 1 221 ? 1.303 -5.744 -28.584 1.00 7.54 461 LEU A CA 1
ATOM 1654 C C . LEU A 1 221 ? 2.083 -6.237 -27.385 1.00 7.70 461 LEU A C 1
ATOM 1655 O O . LEU A 1 221 ? 1.765 -5.835 -26.268 1.00 7.08 461 LEU A O 1
ATOM 1660 N N . LYS A 1 222 ? 3.060 -7.122 -27.621 1.00 7.90 462 LYS A N 1
ATOM 1661 C CA . LYS A 1 222 ? 3.978 -7.540 -26.579 1.00 8.42 462 LYS A CA 1
ATOM 1662 C C . LYS A 1 222 ? 5.215 -6.654 -26.627 1.00 7.94 462 LYS A C 1
ATOM 1663 O O . LYS A 1 222 ? 5.880 -6.510 -27.703 1.00 8.48 462 LYS A O 1
ATOM 1668 N N . VAL A 1 223 ? 5.508 -6.041 -25.485 1.00 7.60 463 VAL A N 1
ATOM 1669 C CA . VAL A 1 223 ? 6.646 -5.179 -25.316 1.00 7.43 463 VAL A CA 1
ATOM 1670 C C . VAL A 1 223 ? 7.566 -5.827 -24.278 1.00 7.68 463 VAL A C 1
ATOM 1671 O O . VAL A 1 223 ? 7.211 -5.946 -23.088 1.00 7.41 463 VAL A O 1
ATOM 1675 N N . ASN A 1 224 ? 8.725 -6.269 -24.735 1.00 7.94 464 ASN A N 1
ATOM 1676 C CA . ASN A 1 224 ? 9.737 -6.817 -23.832 1.00 8.52 464 ASN A CA 1
ATOM 1677 C C . ASN A 1 224 ? 10.502 -5.677 -23.174 1.00 8.65 464 ASN A C 1
ATOM 1678 O O . ASN A 1 224 ? 10.987 -4.754 -23.857 1.00 8.27 464 ASN A O 1
ATOM 1683 N N . LEU A 1 225 ? 10.594 -5.733 -21.847 1.00 8.14 465 LEU A N 1
ATOM 1684 C CA . LEU A 1 225 ? 11.375 -4.796 -21.048 1.00 8.20 465 LEU A CA 1
ATOM 1685 C C . LEU A 1 225 ? 12.425 -5.556 -20.280 1.00 8.25 465 LEU A C 1
ATOM 1686 O O . LEU A 1 225 ? 12.230 -6.723 -19.948 1.00 7.44 465 LEU A O 1
ATOM 1691 N N . SER A 1 226 ? 13.484 -4.832 -19.935 1.00 8.65 466 SER A N 1
ATOM 1692 C CA . SER A 1 226 ? 14.498 -5.296 -19.018 1.00 9.26 466 SER A CA 1
ATOM 1693 C C . SER A 1 226 ? 14.753 -4.205 -18.007 1.00 10.18 466 SER A C 1
ATOM 1694 O O . SER A 1 226 ? 14.590 -3.027 -18.293 1.00 9.31 466 SER A O 1
ATOM 1697 N N . ILE A 1 227 ? 15.135 -4.604 -16.807 1.00 12.03 467 ILE A N 1
ATOM 1698 C CA . ILE A 1 227 ? 15.595 -3.630 -15.808 1.00 13.63 467 ILE A CA 1
ATOM 1699 C C . ILE A 1 227 ? 16.952 -3.062 -16.207 1.00 14.53 467 ILE A C 1
ATOM 1700 O O . ILE A 1 227 ? 17.835 -3.775 -16.708 1.00 15.42 467 ILE A O 1
ATOM 1705 N N . TYR A 1 228 ? 17.099 -1.767 -15.984 1.00 14.69 468 TYR A N 1
ATOM 1706 C CA A TYR A 1 228 ? 18.286 -0.997 -16.290 0.60 14.71 468 TYR A CA 1
ATOM 1707 C CA B TYR A 1 228 ? 18.370 -1.073 -16.257 0.40 14.67 468 TYR A CA 1
ATOM 1708 C C . TYR A 1 228 ? 18.842 -0.434 -14.978 1.00 14.92 468 TYR A C 1
ATOM 1709 O O . TYR A 1 228 ? 18.425 0.666 -14.587 1.00 14.56 468 TYR A O 1
ATOM 1726 N N . LEU A 1 229 ? 19.736 -1.167 -14.303 1.00 15.29 469 LEU A N 1
ATOM 1727 C CA . LEU A 1 229 ? 20.181 -0.827 -12.945 1.00 16.29 469 LEU A CA 1
ATOM 1728 C C . LEU A 1 229 ? 21.087 0.415 -12.895 1.00 18.99 469 LEU A C 1
ATOM 1729 O O . LEU A 1 229 ? 21.628 0.809 -13.931 1.00 20.38 469 LEU A O 1
#

CATH classification: 3.90.176.10

Nearest PDB structures (foldseek):
  4fk7-assembly1_A  TM=1.005E+00  e=8.679E-47  Bacillus cereus
  4fxq-assembly2_B  TM=9.772E-01  e=7.745E-40  Bacillus cereus
  4gf1-assembly2_B  TM=9.573E-01  e=2.670E-37  Bacillus cereus
  4gf1-assembly1_A  TM=9.647E-01  e=4.652E-36  Bacillus cereus
  2c8f-assembly1_E  TM=8.741E-01  e=1.179E-18  Clostridium botulinum

Organism: Bacillus cereus (NCBI:txid1396)

B-factor: mean 14.06, std 9.63, range [4.44, 58.15]

Foldseek 3Di:
DDACAAVVVVLVVCQCVVCVVLVVPQDPLLLVLVQCCQVDPDQLQVVCVVDVVNVVSVSSLVSPVVSLVSDWAAAWAKWKAFDALCVVPPVCPPVCQDDPLEGDVVSLVVCCVVAAFHKDFQQTWDKTASYYAQDPVRHVVVGQEMETEIEHTGFRWGQCLVSYPHSSSRIIIGGGTWMKGFHDWDWACPVGIHIYTYIYTDD

Solvent-accessible surface area: 10718 Å² total

Radius of gyration: 16.97 Å; Cα contacts (8 Å, |Δi|>4): 421; chains: 1; bounding box: 32×40×50 Å

GO terms:
  GO:0001907 symbiont-mediated killing of host cell (P, EXP)

InterPro domains:
  IPR003540 ADP ribosyltransferase [PF03496] (253-466)
  IPR003541 Anthrax toxin, lethal/endema factor [PR01392] (27-50)
  IPR003541 Anthrax toxin, lethal/endema factor [PR01392] (155-171)
  IPR003541 Anthrax toxin, lethal/endema factor [PR01392] (186-204)
  IPR003541 Anthrax toxin, lethal/endema factor [PR01392] (204-223)
  IPR014781 Anthrax toxin, lethal/endema factor, N-/C-terminal [PF07737] (2-222)
  IPR024079 Metallopeptidase, catalytic domain superfamily [G3DSA:3.40.390.10] (18-234)
  IPR047568 Anthrax toxin lethal factor-like domain [PS51995] (2-226)

Secondary structure (P-SEA, 3-state):
ccccccaaaaaaaaaaaaaaaaaaaccaaaaaaaaaaaacccaaaaaaaaccaaaaaaaaaaaaaaaaaaccccccbbbbbbbcccccccccccccccccccccaaaaaaaaaacccbbbbcccbbbbbcccccccccccccccbbbbccccccccccccccccccccccccccccbbbbbbcbbbbbcccbbbbbbbbbbcc

Sequence (203 aa):
VLDFKWYTRKAESWGVQTFKNWKEENLTISEKDDIITGYTGSKYDPINEYLRKKALEKIEENQIKNLDAALQKSKITENLIVYRRVSELQFGKKYEDYNNLRQNGIINEEKVMMEELESNFKGQTFIQHNYMSTSLVQDPHQQSYSNDRYPILLEITTIPEGVHGAYIADDMSEYPGQYEMMLINRGYTFKKYDKFSSIVKPGKEYLKVNLSIYYL